Protein AF-A0A813D5A0-F1 (afdb_monomer_lite)

Sequence (357 aa):
MTIQRPAEAMEPSDLTTAGTIIGDTPDLFKPMLESFQSARESLSEELNTDPAPDFTCKEILDTTTWLKSIVGAMEEHSNAFSKGQCSGIDDATLQRNQALARETSRQLTLLLADKSKPFSGSKLECQVVEFVKDAQCQEIRQNLADFEKFLDHFSDSKWLGSFIAPEFANEKEIAVRLLKSLQNPVKRELPGCKQQGDVNATTAVIATIKVQAPLLFDELGGSPDAKLSSAMQLERLAKMAEALAAACHKDATARAQAEQELEKKMRLLKGFAEAMHDVPEVLRRFFLIRSGSIKGSLEELKEWVTKEEADAVHMKLEEFRDEAAEERVLRRLRTQSHGSTGSWEAISLVPSDADEP

Structure (mmCIF, N/CA/C/O backbone):
data_AF-A0A813D5A0-F1
#
_entry.id   AF-A0A813D5A0-F1
#
loop_
_atom_site.group_PDB
_atom_site.id
_atom_site.type_symbol
_atom_site.label_atom_id
_atom_site.label_alt_id
_atom_site.label_comp_id
_atom_site.label_asym_id
_atom_site.label_entity_id
_atom_site.label_seq_id
_atom_site.pdbx_PDB_ins_code
_atom_site.Cartn_x
_atom_site.Cartn_y
_atom_site.Cartn_z
_atom_site.occupancy
_atom_site.B_iso_or_equiv
_atom_site.auth_seq_id
_atom_site.auth_comp_id
_atom_site.auth_asym_id
_atom_site.auth_atom_id
_atom_site.pdbx_PDB_model_num
ATOM 1 N N . MET A 1 1 ? 95.236 36.127 -46.738 1.00 42.97 1 MET A N 1
ATOM 2 C CA . MET A 1 1 ? 94.545 34.920 -46.242 1.00 42.97 1 MET A CA 1
ATOM 3 C C . MET A 1 1 ? 93.274 34.769 -47.049 1.00 42.97 1 MET A C 1
ATOM 5 O O . MET A 1 1 ? 92.339 35.533 -46.865 1.00 42.97 1 MET A O 1
ATOM 9 N N . THR A 1 2 ? 93.322 33.869 -48.022 1.00 39.94 2 THR A N 1
ATOM 10 C CA . THR A 1 2 ? 92.278 33.631 -49.019 1.00 39.94 2 THR A CA 1
ATOM 11 C C . THR A 1 2 ? 91.579 32.342 -48.614 1.00 39.94 2 THR A C 1
ATOM 13 O O . THR A 1 2 ? 92.237 31.307 -48.554 1.00 39.94 2 THR A O 1
ATOM 16 N N . ILE A 1 3 ? 90.290 32.404 -48.274 1.00 47.97 3 ILE A N 1
ATOM 17 C CA . ILE A 1 3 ? 89.490 31.216 -47.952 1.00 47.97 3 ILE A CA 1
ATOM 18 C C . ILE A 1 3 ? 88.580 30.931 -49.144 1.00 47.97 3 ILE A C 1
ATOM 20 O O . ILE A 1 3 ? 87.738 31.738 -49.533 1.00 47.97 3 ILE A O 1
ATOM 24 N N . GLN A 1 4 ? 88.843 29.778 -49.739 1.00 43.66 4 GLN A N 1
ATOM 25 C CA . GLN A 1 4 ? 88.276 29.219 -50.953 1.00 43.66 4 GLN A CA 1
ATOM 26 C C . GLN A 1 4 ? 86.991 28.460 -50.574 1.00 43.66 4 GLN A C 1
ATOM 28 O O . GLN A 1 4 ? 87.036 27.562 -49.737 1.00 43.66 4 GLN A O 1
ATOM 33 N N . ARG A 1 5 ? 85.838 28.840 -51.144 1.00 45.88 5 ARG A N 1
ATOM 34 C CA . ARG A 1 5 ? 84.581 28.073 -51.035 1.00 45.88 5 ARG A CA 1
ATOM 35 C C . ARG A 1 5 ? 84.594 26.929 -52.055 1.00 45.88 5 ARG A C 1
ATOM 37 O O . ARG A 1 5 ? 84.817 27.223 -53.231 1.00 45.88 5 ARG A O 1
ATOM 44 N N . PRO A 1 6 ? 84.309 25.675 -51.668 1.00 51.06 6 PRO A N 1
ATOM 45 C CA . PRO A 1 6 ? 83.981 24.633 -52.624 1.00 51.06 6 PRO A CA 1
ATOM 46 C C . PRO A 1 6 ? 82.493 24.709 -52.996 1.00 51.06 6 PRO A C 1
ATOM 48 O O . PRO A 1 6 ? 81.632 24.948 -52.151 1.00 51.06 6 PRO A O 1
ATOM 51 N N . ALA A 1 7 ? 82.223 24.547 -54.289 1.00 50.72 7 ALA A N 1
ATOM 52 C CA . ALA A 1 7 ? 80.895 24.360 -54.848 1.00 50.72 7 ALA A CA 1
ATOM 53 C C . ALA A 1 7 ? 80.484 22.895 -54.647 1.00 50.72 7 ALA A C 1
ATOM 55 O O . ALA A 1 7 ? 81.138 21.999 -55.180 1.00 50.72 7 ALA A O 1
ATOM 56 N N . GLU A 1 8 ? 79.427 22.663 -53.872 1.00 53.34 8 GLU A N 1
ATOM 57 C CA . GLU A 1 8 ? 78.792 21.351 -53.757 1.00 53.34 8 GLU A CA 1
ATOM 58 C C . GLU A 1 8 ? 77.792 21.159 -54.897 1.00 53.34 8 GLU A C 1
ATOM 60 O O . GLU A 1 8 ? 76.958 22.020 -55.188 1.00 53.34 8 GLU A O 1
ATOM 65 N N . ALA A 1 9 ? 77.950 20.025 -55.575 1.00 51.34 9 ALA A N 1
ATOM 66 C CA . ALA A 1 9 ? 77.120 19.566 -56.667 1.00 51.34 9 ALA A CA 1
ATOM 67 C C . ALA A 1 9 ? 75.728 19.184 -56.149 1.00 51.34 9 ALA A C 1
ATOM 69 O O . ALA A 1 9 ? 75.577 18.441 -55.183 1.00 51.34 9 ALA A O 1
ATOM 70 N N . MET A 1 10 ? 74.718 19.721 -56.821 1.00 48.62 10 MET A N 1
ATOM 71 C CA . MET A 1 10 ? 73.306 19.482 -56.569 1.00 48.62 10 MET A CA 1
ATOM 72 C C . MET A 1 10 ? 72.905 18.191 -57.296 1.00 48.62 10 MET A C 1
ATOM 74 O O . MET A 1 10 ? 72.750 18.188 -58.516 1.00 48.62 10 MET A O 1
ATOM 78 N N . GLU A 1 11 ? 72.801 17.088 -56.554 1.00 53.72 11 GLU A N 1
ATOM 79 C CA . GLU A 1 11 ? 72.258 15.825 -57.063 1.00 53.72 11 GLU A CA 1
ATOM 80 C C . GLU A 1 11 ? 70.724 15.917 -57.205 1.00 53.72 11 GLU A C 1
ATOM 82 O O . GLU A 1 11 ? 70.058 16.498 -56.340 1.00 53.72 11 GLU A O 1
ATOM 87 N N . PRO A 1 12 ? 70.136 15.370 -58.285 1.00 48.69 12 PRO A N 1
ATOM 88 C CA . PRO A 1 12 ? 68.695 15.376 -58.494 1.00 48.69 12 PRO A CA 1
ATOM 89 C C . PRO A 1 12 ? 68.031 14.448 -57.475 1.00 48.69 12 PRO A C 1
ATOM 91 O O . PRO A 1 12 ? 68.200 13.234 -57.513 1.00 48.69 12 PRO A O 1
ATOM 94 N N . SER A 1 13 ? 67.276 15.027 -56.543 1.00 51.72 13 SER A N 1
ATOM 95 C CA . SER A 1 13 ? 66.473 14.263 -55.594 1.00 51.72 13 SER A CA 1
ATOM 96 C C . SER A 1 13 ? 65.402 13.473 -56.345 1.00 51.72 13 SER A C 1
ATOM 98 O O . SER A 1 13 ? 64.490 14.055 -56.936 1.00 51.72 13 SER A O 1
ATOM 100 N N . ASP A 1 14 ? 65.521 12.149 -56.297 1.00 43.16 14 ASP A N 1
ATOM 101 C CA . ASP A 1 14 ? 64.503 11.199 -56.719 1.00 43.16 14 ASP A CA 1
ATOM 102 C C . ASP A 1 14 ? 63.186 11.486 -55.987 1.00 43.16 14 ASP A C 1
ATOM 104 O O . ASP A 1 14 ? 62.981 11.114 -54.828 1.00 43.16 14 ASP A O 1
ATOM 108 N N . LEU A 1 15 ? 62.262 12.139 -56.695 1.00 44.34 15 LEU A N 1
ATOM 109 C CA . LEU A 1 15 ? 60.838 12.192 -56.375 1.00 44.34 15 LEU A CA 1
ATOM 110 C C . LEU A 1 15 ? 60.256 10.783 -56.544 1.00 44.34 15 LEU A C 1
ATOM 112 O O . LEU A 1 15 ? 59.547 10.461 -57.498 1.00 44.34 15 LEU A O 1
ATOM 116 N N . THR A 1 16 ? 60.560 9.929 -55.572 1.00 45.59 16 THR A N 1
ATOM 117 C CA . THR A 1 16 ? 59.785 8.731 -55.280 1.00 45.59 16 THR A CA 1
ATOM 118 C C . THR A 1 16 ? 58.402 9.201 -54.856 1.00 45.59 16 THR A C 1
ATOM 120 O O . THR A 1 16 ? 58.133 9.553 -53.711 1.00 45.59 16 THR A O 1
ATOM 123 N N . THR A 1 17 ? 57.514 9.266 -55.844 1.00 46.66 17 THR A N 1
ATOM 124 C CA . THR A 1 17 ? 56.082 9.426 -55.635 1.00 46.66 17 THR A CA 1
ATOM 125 C C . THR A 1 17 ? 55.634 8.179 -54.885 1.00 46.66 17 THR A C 1
ATOM 127 O O . THR A 1 17 ? 55.362 7.146 -55.495 1.00 46.66 17 THR A O 1
ATOM 130 N N . ALA A 1 18 ? 55.639 8.245 -53.552 1.00 47.09 18 ALA A N 1
ATOM 131 C CA . ALA A 1 18 ? 54.995 7.268 -52.698 1.00 47.09 18 ALA A CA 1
ATOM 132 C C . ALA A 1 18 ? 53.507 7.312 -53.044 1.00 47.09 18 ALA A C 1
ATOM 134 O O . ALA A 1 18 ? 52.743 8.116 -52.515 1.00 47.09 18 ALA A O 1
ATOM 135 N N . GLY A 1 19 ? 53.114 6.489 -54.015 1.00 45.56 19 GLY A N 1
ATOM 136 C CA . GLY A 1 19 ? 51.729 6.163 -54.264 1.00 45.56 19 GLY A CA 1
ATOM 137 C C . GLY A 1 19 ? 51.220 5.477 -53.013 1.00 45.56 19 GLY A C 1
ATOM 138 O O . GLY A 1 19 ? 51.373 4.269 -52.871 1.00 45.56 19 GLY A O 1
ATOM 139 N N . THR A 1 20 ? 50.671 6.262 -52.086 1.00 44.94 20 THR A N 1
ATOM 140 C CA . THR A 1 20 ? 49.835 5.769 -51.002 1.00 44.94 20 THR A CA 1
ATOM 141 C C . THR A 1 20 ? 48.727 4.988 -51.684 1.00 44.94 20 THR A C 1
ATOM 143 O O . THR A 1 20 ? 47.843 5.562 -52.319 1.00 44.94 20 THR A O 1
ATOM 146 N N . ILE A 1 21 ? 48.856 3.665 -51.680 1.00 47.03 21 ILE A N 1
ATOM 147 C CA . ILE A 1 21 ? 47.850 2.770 -52.223 1.00 47.03 21 ILE A CA 1
ATOM 148 C C . ILE A 1 21 ? 46.610 3.038 -51.372 1.00 47.03 21 ILE A C 1
ATOM 150 O O . ILE A 1 21 ? 46.597 2.777 -50.173 1.00 47.03 21 ILE A O 1
ATOM 154 N N . ILE A 1 22 ? 45.601 3.652 -51.992 1.00 46.34 22 ILE A N 1
ATOM 155 C CA . ILE A 1 22 ? 44.278 3.963 -51.435 1.00 46.34 22 ILE A CA 1
ATOM 156 C C . ILE A 1 22 ? 43.523 2.628 -51.267 1.00 46.34 22 ILE A C 1
ATOM 158 O O . ILE A 1 22 ? 42.538 2.353 -51.942 1.00 46.34 22 ILE A O 1
ATOM 162 N N . GLY A 1 23 ? 44.075 1.742 -50.437 1.00 46.94 23 GLY A N 1
ATOM 163 C CA . GLY A 1 23 ? 43.582 0.401 -50.122 1.00 46.94 23 GLY A CA 1
ATOM 164 C C . GLY A 1 23 ? 43.336 0.193 -48.624 1.00 46.94 23 GLY A C 1
ATOM 165 O O . GLY A 1 23 ? 42.506 -0.635 -48.270 1.00 46.94 23 GLY A O 1
ATOM 166 N N . ASP A 1 24 ? 43.942 1.015 -47.759 1.00 47.28 24 ASP A N 1
ATOM 167 C CA . ASP A 1 24 ? 43.853 0.902 -46.290 1.00 47.28 24 ASP A CA 1
ATOM 168 C C . ASP A 1 24 ? 42.775 1.818 -45.668 1.00 47.28 24 ASP A C 1
ATOM 170 O O . ASP A 1 24 ? 42.856 2.255 -44.522 1.00 47.28 24 ASP A O 1
ATOM 174 N N . THR A 1 25 ? 41.711 2.119 -46.415 1.00 55.41 25 THR A N 1
ATOM 175 C CA . THR A 1 25 ? 40.520 2.794 -45.863 1.00 55.41 25 THR A CA 1
ATOM 176 C C . THR A 1 25 ? 39.713 1.997 -44.816 1.00 55.41 25 THR A C 1
ATOM 178 O O . THR A 1 25 ? 38.985 2.651 -44.065 1.00 55.41 25 THR A O 1
ATOM 181 N N . PRO A 1 26 ? 39.809 0.652 -44.681 1.00 56.50 26 PRO A N 1
ATOM 182 C CA . PRO A 1 26 ? 39.118 -0.070 -43.608 1.00 56.50 26 PRO A CA 1
ATOM 183 C C . PRO A 1 26 ? 39.594 0.311 -42.199 1.00 56.50 26 PRO A C 1
ATOM 185 O O . PRO A 1 26 ? 38.779 0.379 -41.278 1.00 56.50 26 PRO A O 1
ATOM 188 N N . ASP A 1 27 ? 40.886 0.605 -42.026 1.00 62.16 27 ASP A N 1
ATOM 189 C CA . ASP A 1 27 ? 41.471 0.832 -40.698 1.00 62.16 27 ASP A CA 1
ATOM 190 C C . ASP A 1 27 ? 41.139 2.212 -40.116 1.00 62.16 27 ASP A C 1
ATOM 192 O O . ASP A 1 27 ? 41.117 2.382 -38.897 1.00 62.16 27 ASP A O 1
ATOM 196 N N . LEU A 1 28 ? 40.783 3.187 -40.959 1.00 61.72 28 LEU A N 1
ATOM 197 C CA . LEU A 1 28 ? 40.385 4.531 -40.520 1.00 61.72 28 LEU A CA 1
ATOM 198 C C . LEU A 1 28 ? 39.100 4.535 -39.677 1.00 61.72 28 LEU A C 1
ATOM 200 O O . LEU A 1 28 ? 38.942 5.384 -38.802 1.00 61.72 28 LEU A O 1
ATOM 204 N N . PHE A 1 29 ? 38.190 3.586 -39.909 1.00 62.16 29 PHE A N 1
ATOM 205 C CA . PHE A 1 29 ? 36.919 3.497 -39.178 1.00 62.16 29 PHE A CA 1
ATOM 206 C C . PHE A 1 29 ? 36.956 2.521 -38.004 1.00 62.16 29 PHE A C 1
ATOM 208 O O . PHE A 1 29 ? 36.020 2.495 -37.202 1.00 62.16 29 PHE A O 1
ATOM 215 N N . LYS A 1 30 ? 38.030 1.739 -37.870 1.00 74.19 30 LYS A N 1
ATOM 216 C CA . LYS A 1 30 ? 38.162 0.719 -36.830 1.00 74.19 30 LYS A CA 1
ATOM 217 C C . LYS A 1 30 ? 38.005 1.282 -35.407 1.00 74.19 30 LYS A C 1
ATOM 219 O O . LYS A 1 30 ? 37.170 0.742 -34.684 1.00 74.19 30 LYS A O 1
ATOM 224 N N . PRO A 1 31 ? 38.648 2.404 -35.018 1.00 72.88 31 PRO A N 1
ATOM 225 C CA . PRO A 1 31 ? 38.481 2.957 -33.669 1.00 72.88 31 PRO A CA 1
ATOM 226 C C . PRO A 1 31 ? 37.043 3.405 -33.379 1.00 72.88 31 PRO A C 1
ATOM 228 O O . PRO A 1 31 ? 36.555 3.294 -32.257 1.00 72.88 31 PRO A O 1
ATOM 231 N N . MET A 1 32 ? 36.341 3.904 -34.401 1.00 67.88 32 MET A N 1
ATOM 232 C CA . MET A 1 32 ? 34.946 4.321 -34.277 1.00 67.88 32 MET A CA 1
ATOM 233 C C . MET A 1 32 ? 34.035 3.107 -34.083 1.00 67.88 32 MET A C 1
ATOM 235 O O . MET A 1 32 ? 33.185 3.116 -33.198 1.00 67.88 32 MET A O 1
ATOM 239 N N . LEU A 1 33 ? 34.243 2.046 -34.868 1.00 70.31 33 LEU A N 1
ATOM 240 C CA . LEU A 1 33 ? 33.490 0.799 -34.753 1.00 70.31 33 LEU A CA 1
ATOM 241 C C . LEU A 1 33 ? 33.705 0.126 -33.389 1.00 70.31 33 LEU A C 1
ATOM 243 O O . LEU A 1 33 ? 32.734 -0.306 -32.774 1.00 70.31 33 LEU A O 1
ATOM 247 N N . GLU A 1 34 ? 34.948 0.081 -32.904 1.00 76.75 34 GLU A N 1
ATOM 248 C CA . GLU A 1 34 ? 35.299 -0.455 -31.581 1.00 76.75 34 GLU A CA 1
ATOM 249 C C . GLU A 1 34 ? 34.651 0.360 -30.452 1.00 76.75 34 GLU A C 1
ATOM 251 O O . GLU A 1 34 ? 34.081 -0.216 -29.528 1.00 76.75 34 GLU A O 1
ATOM 256 N N . SER A 1 35 ? 34.646 1.694 -30.559 1.00 69.56 35 SER A N 1
ATOM 257 C CA . SER A 1 35 ? 33.960 2.574 -29.602 1.00 69.56 35 SER A CA 1
ATOM 258 C C . SER A 1 35 ? 32.447 2.317 -29.562 1.00 69.56 35 SER A C 1
ATOM 260 O O . SER A 1 35 ? 31.868 2.164 -28.486 1.00 69.56 35 SER A O 1
ATOM 262 N N . PHE A 1 36 ? 31.801 2.171 -30.725 1.00 69.00 36 PHE A N 1
ATOM 263 C CA . PHE A 1 36 ? 30.380 1.812 -30.798 1.00 69.00 36 PHE A CA 1
ATOM 264 C C . PHE A 1 36 ? 30.089 0.427 -30.209 1.00 69.00 36 PHE A C 1
ATOM 266 O O . PHE A 1 36 ? 29.080 0.253 -29.523 1.00 69.00 36 PHE A O 1
ATOM 273 N N . GLN A 1 37 ? 30.950 -0.561 -30.464 1.00 74.12 37 GLN A N 1
ATOM 274 C CA . GLN A 1 37 ? 30.807 -1.906 -29.903 1.00 74.12 37 GLN A CA 1
ATOM 275 C C . GLN A 1 37 ? 30.943 -1.889 -28.381 1.00 74.12 37 GLN A C 1
ATOM 277 O O . GLN A 1 37 ? 30.065 -2.411 -27.700 1.00 74.12 37 GLN A O 1
ATOM 282 N N . SER A 1 38 ? 31.963 -1.206 -27.857 1.00 77.50 38 SER A N 1
ATOM 283 C CA . SER A 1 38 ? 32.184 -1.053 -26.419 1.00 77.50 38 SER A CA 1
ATOM 284 C C . SER A 1 38 ? 31.014 -0.343 -25.728 1.00 77.50 38 SER A C 1
ATOM 286 O O . SER A 1 38 ? 30.520 -0.823 -24.709 1.00 77.50 38 SER A O 1
ATOM 288 N N . ALA A 1 39 ? 30.490 0.739 -26.316 1.00 71.00 39 ALA A N 1
ATOM 289 C CA . ALA A 1 39 ? 29.311 1.428 -25.790 1.00 71.00 39 ALA A CA 1
ATOM 290 C C . ALA A 1 39 ? 28.067 0.522 -25.777 1.00 71.00 39 ALA A C 1
ATOM 292 O O . ALA A 1 39 ? 27.284 0.552 -24.829 1.00 71.00 39 ALA A O 1
ATOM 293 N N . ARG A 1 40 ? 27.888 -0.314 -26.807 1.00 68.94 40 ARG A N 1
ATOM 294 C CA . ARG A 1 40 ? 26.767 -1.260 -26.890 1.00 68.94 40 ARG A CA 1
ATOM 295 C C . ARG A 1 40 ? 26.892 -2.400 -25.880 1.00 68.94 40 ARG A C 1
ATOM 297 O O . ARG A 1 40 ? 25.886 -2.804 -25.306 1.00 68.94 40 ARG A O 1
ATOM 304 N N . GLU A 1 41 ? 28.097 -2.924 -25.678 1.00 75.50 41 GLU A N 1
ATOM 305 C CA . GLU A 1 41 ? 28.379 -3.956 -24.675 1.00 75.50 41 GLU A CA 1
ATOM 306 C C . GLU A 1 41 ? 28.150 -3.426 -23.262 1.00 75.50 41 GLU A C 1
ATOM 308 O O . GLU A 1 41 ? 27.420 -4.058 -22.505 1.00 75.50 41 GLU A O 1
ATOM 313 N N . SER A 1 42 ? 28.658 -2.230 -22.954 1.00 73.06 42 SER A N 1
ATOM 314 C CA . SER A 1 42 ? 28.430 -1.565 -21.668 1.00 73.06 42 SER A CA 1
ATOM 315 C C . SER A 1 42 ? 26.942 -1.313 -21.411 1.00 73.06 42 SER A C 1
ATOM 317 O O . SER A 1 42 ? 26.448 -1.642 -20.337 1.00 73.06 42 SER A O 1
ATOM 319 N N . LEU A 1 43 ? 26.202 -0.824 -22.413 1.00 68.50 43 LEU A N 1
ATOM 320 C CA . LEU A 1 43 ? 24.754 -0.626 -22.310 1.00 68.50 43 LEU A CA 1
ATOM 321 C C . LEU A 1 43 ? 24.013 -1.956 -22.091 1.00 68.50 43 LEU A C 1
ATOM 323 O O . LEU A 1 43 ? 23.081 -2.033 -21.296 1.00 68.50 43 LEU A O 1
ATOM 327 N N . SER A 1 44 ? 24.424 -3.016 -22.790 1.00 66.94 44 SER A N 1
ATOM 328 C CA . SER A 1 44 ? 23.862 -4.357 -22.619 1.00 66.94 44 SER A CA 1
ATOM 329 C C . SER A 1 44 ? 24.164 -4.926 -21.231 1.00 66.94 44 SER 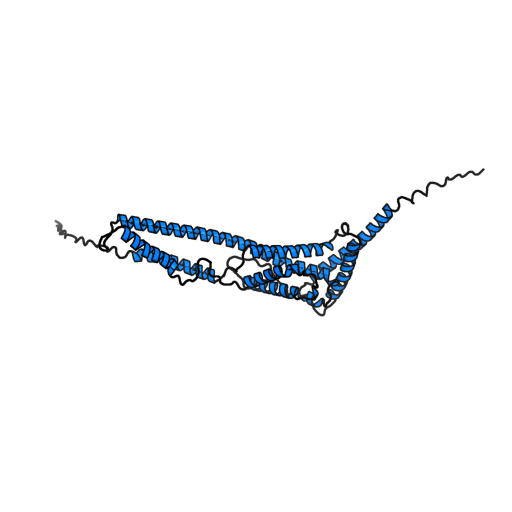A C 1
ATOM 331 O O . SER A 1 44 ? 23.307 -5.578 -20.643 1.00 66.94 44 SER A O 1
ATOM 333 N N . GLU A 1 45 ? 25.364 -4.717 -20.692 1.00 74.31 45 GLU A N 1
ATOM 334 C CA . GLU A 1 45 ? 25.735 -5.146 -19.341 1.00 74.31 45 GLU A CA 1
ATOM 335 C C . GLU A 1 45 ? 24.904 -4.411 -18.276 1.00 74.31 45 GLU A C 1
ATOM 337 O O . GLU A 1 45 ? 24.345 -5.054 -17.384 1.00 74.31 45 GLU A O 1
ATOM 342 N N . GLU A 1 46 ? 24.713 -3.099 -18.437 1.00 68.00 46 GLU A N 1
ATOM 343 C CA . GLU A 1 46 ? 23.849 -2.273 -17.583 1.00 68.00 46 GLU A CA 1
ATOM 344 C C . GLU A 1 46 ? 22.389 -2.771 -17.608 1.00 68.00 46 GLU A C 1
ATOM 346 O O . GLU A 1 46 ? 21.816 -3.085 -16.564 1.00 68.00 46 GLU A O 1
ATOM 351 N N . LEU A 1 47 ? 21.822 -2.990 -18.802 1.00 63.66 47 LEU A N 1
ATOM 352 C CA . LEU A 1 47 ? 20.475 -3.554 -18.995 1.00 63.66 47 LEU A CA 1
ATOM 353 C C . LEU A 1 47 ? 20.311 -4.978 -18.442 1.00 63.66 47 LEU A C 1
ATOM 355 O O . LEU A 1 47 ? 19.221 -5.362 -18.020 1.00 63.66 47 LEU A O 1
ATOM 359 N N . ASN A 1 48 ? 21.372 -5.787 -18.461 1.00 66.56 48 ASN A N 1
ATOM 360 C CA . ASN A 1 48 ? 21.347 -7.150 -17.924 1.00 66.56 48 ASN A CA 1
ATOM 361 C C . ASN A 1 48 ? 21.450 -7.198 -16.397 1.00 66.56 48 ASN A C 1
ATOM 363 O O . ASN A 1 48 ? 21.082 -8.223 -15.805 1.00 66.56 48 ASN A O 1
ATOM 367 N N . THR A 1 49 ? 21.969 -6.132 -15.789 1.00 68.81 49 THR A N 1
ATOM 368 C CA . THR A 1 49 ? 22.150 -6.014 -14.340 1.00 68.81 49 THR A CA 1
ATOM 369 C C . THR A 1 49 ? 20.832 -5.661 -13.650 1.00 68.81 49 THR A C 1
ATOM 371 O O . THR A 1 49 ? 20.549 -6.207 -12.583 1.00 68.81 49 THR A O 1
ATOM 374 N N . ASP A 1 50 ? 19.987 -4.846 -14.288 1.00 63.59 50 ASP A N 1
ATOM 375 C CA . ASP A 1 50 ? 18.683 -4.435 -13.758 1.00 63.59 50 ASP A CA 1
ATOM 376 C C . ASP A 1 50 ? 17.560 -4.620 -14.804 1.00 63.59 50 ASP A C 1
ATOM 378 O O . ASP A 1 50 ? 17.228 -3.694 -15.553 1.00 63.59 50 ASP A O 1
ATOM 382 N N . PRO A 1 51 ? 16.985 -5.835 -14.922 1.00 62.47 51 PRO A N 1
ATOM 383 C CA . PRO A 1 51 ? 15.922 -6.071 -15.880 1.00 62.47 51 PRO A CA 1
ATOM 384 C C . PRO A 1 51 ? 14.680 -5.261 -15.507 1.00 62.47 51 PRO A C 1
ATOM 386 O O . PRO A 1 51 ? 14.132 -5.391 -14.412 1.00 62.47 51 PRO A O 1
ATOM 389 N N . ALA A 1 52 ? 14.199 -4.452 -16.452 1.00 65.56 52 ALA A N 1
ATOM 390 C CA . ALA A 1 52 ? 12.971 -3.699 -16.263 1.00 65.56 52 ALA A CA 1
ATOM 391 C C . ALA A 1 52 ? 11.805 -4.673 -16.006 1.00 65.56 52 ALA A C 1
ATOM 393 O O . ALA A 1 52 ? 11.572 -5.583 -16.809 1.00 65.56 52 ALA A O 1
ATOM 394 N N . PRO A 1 53 ? 11.055 -4.502 -14.914 1.00 67.94 53 PRO A N 1
ATOM 395 C CA . PRO A 1 53 ? 9.975 -5.414 -14.585 1.00 67.94 53 PRO A CA 1
ATOM 396 C C . PRO A 1 53 ? 8.834 -5.345 -15.617 1.00 67.94 53 PRO A C 1
ATOM 398 O O . PRO A 1 53 ? 8.511 -4.289 -16.178 1.00 67.94 53 PRO A O 1
ATOM 401 N N . ASP A 1 54 ? 8.231 -6.507 -15.883 1.00 77.12 54 ASP A N 1
ATOM 402 C CA . ASP A 1 54 ? 7.259 -6.725 -16.961 1.00 77.12 54 ASP A CA 1
ATOM 403 C C . ASP A 1 54 ? 5.840 -6.288 -16.576 1.00 77.12 54 ASP A C 1
ATOM 405 O O . ASP A 1 54 ? 4.907 -7.085 -16.530 1.00 77.12 54 ASP A O 1
ATOM 409 N N . PHE A 1 55 ? 5.682 -5.003 -16.273 1.00 81.19 55 PHE A N 1
ATOM 410 C CA . PHE A 1 55 ? 4.372 -4.401 -16.073 1.00 81.19 55 PHE A CA 1
ATOM 411 C C . PHE A 1 55 ? 4.188 -3.148 -16.915 1.00 81.19 55 PHE A C 1
ATOM 413 O O . PHE A 1 55 ? 5.107 -2.369 -17.220 1.00 81.19 55 PHE A O 1
ATOM 420 N N . THR A 1 56 ? 2.933 -2.947 -17.279 1.00 87.81 56 THR A N 1
ATOM 421 C CA . THR A 1 56 ? 2.450 -1.741 -17.926 1.00 87.81 56 THR A CA 1
ATOM 422 C C . THR A 1 56 ? 2.237 -0.644 -16.885 1.00 87.81 56 THR A C 1
ATOM 424 O O . THR A 1 56 ? 1.878 -0.899 -15.738 1.00 87.81 56 THR A O 1
ATOM 427 N N . CYS A 1 57 ? 2.387 0.621 -17.291 1.00 89.19 57 CYS A N 1
ATOM 428 C CA . CYS A 1 57 ? 2.019 1.766 -16.447 1.00 89.19 57 CYS A CA 1
ATOM 429 C C . CYS A 1 57 ? 0.571 1.671 -15.936 1.00 89.19 57 CYS A C 1
ATOM 431 O O . CYS A 1 57 ? 0.259 2.178 -14.863 1.00 89.19 57 CYS A O 1
ATOM 433 N N . LYS A 1 58 ? -0.308 1.036 -16.719 1.00 90.38 58 LYS A N 1
ATOM 434 C CA . LYS A 1 58 ? -1.709 0.836 -16.370 1.00 90.38 58 LYS A CA 1
ATOM 435 C C . LYS A 1 58 ? -1.860 -0.106 -15.175 1.00 90.38 58 LYS A C 1
ATOM 437 O O . LYS A 1 58 ? -2.547 0.255 -14.237 1.00 90.38 58 LYS A O 1
ATOM 442 N N . GLU A 1 59 ? -1.173 -1.248 -15.165 1.00 89.62 59 GLU A N 1
ATOM 443 C CA . GLU A 1 59 ? -1.243 -2.204 -14.047 1.00 89.62 59 GLU A CA 1
ATOM 444 C C . GLU A 1 59 ? -0.750 -1.595 -12.730 1.00 89.62 59 GLU A C 1
ATOM 446 O O . GLU A 1 59 ? -1.398 -1.775 -11.700 1.00 89.62 59 GLU A O 1
ATOM 451 N N . ILE A 1 60 ? 0.347 -0.823 -12.757 1.00 90.62 60 ILE A N 1
ATOM 452 C CA . ILE A 1 60 ? 0.832 -0.110 -11.560 1.00 90.62 60 ILE A CA 1
ATOM 453 C C . ILE A 1 60 ? -0.231 0.876 -11.073 1.00 90.62 60 ILE A C 1
ATOM 455 O O . ILE A 1 60 ? -0.530 0.923 -9.881 1.00 90.62 60 ILE A O 1
ATOM 459 N N . LEU A 1 61 ? -0.797 1.667 -11.991 1.00 92.56 61 LEU A N 1
ATOM 460 C CA . LEU A 1 61 ? -1.788 2.686 -11.663 1.00 92.56 61 LEU A CA 1
ATOM 461 C C . LEU A 1 61 ? -3.058 2.058 -11.083 1.00 92.56 61 LEU A C 1
ATOM 463 O O . LEU A 1 61 ? -3.471 2.456 -10.000 1.00 92.56 61 LEU A O 1
ATOM 467 N N . ASP A 1 62 ? -3.625 1.060 -11.759 1.00 88.56 62 ASP A N 1
ATOM 468 C CA . ASP A 1 62 ? -4.847 0.370 -11.340 1.00 88.56 62 ASP A CA 1
ATOM 469 C C . ASP A 1 62 ? -4.653 -0.267 -9.950 1.00 88.56 62 ASP A C 1
ATOM 471 O O . ASP A 1 62 ? -5.476 -0.069 -9.054 1.00 88.56 62 ASP A O 1
ATOM 475 N N . THR A 1 63 ? -3.513 -0.934 -9.722 1.00 89.62 63 THR A N 1
ATOM 476 C CA . THR A 1 63 ? -3.171 -1.522 -8.413 1.00 89.62 63 THR A CA 1
ATOM 477 C C . THR A 1 63 ? -3.016 -0.450 -7.335 1.00 89.62 63 THR A C 1
ATOM 479 O O . THR A 1 63 ? -3.536 -0.594 -6.231 1.00 89.62 63 THR A O 1
ATOM 482 N N . THR A 1 64 ? -2.332 0.654 -7.645 1.00 92.75 64 THR A N 1
ATOM 483 C CA . THR A 1 64 ? -2.143 1.771 -6.705 1.00 92.75 64 THR A CA 1
ATOM 484 C C . THR A 1 64 ? -3.476 2.408 -6.330 1.00 92.75 64 THR A C 1
ATOM 486 O O . THR A 1 64 ? -3.726 2.686 -5.158 1.00 92.75 64 THR A O 1
ATOM 489 N N . THR A 1 65 ? -4.351 2.635 -7.310 1.00 91.50 65 THR A N 1
ATOM 490 C CA . THR A 1 65 ? -5.692 3.183 -7.091 1.00 91.50 65 THR A CA 1
ATOM 491 C C . THR A 1 65 ? -6.532 2.256 -6.223 1.00 91.50 65 THR A C 1
ATOM 493 O O . THR A 1 65 ? -7.197 2.733 -5.305 1.00 91.50 65 THR A O 1
ATOM 496 N N . TRP A 1 66 ? -6.468 0.946 -6.457 1.00 89.88 66 TRP A N 1
ATOM 497 C CA . TRP A 1 66 ? -7.139 -0.042 -5.618 1.00 89.88 66 TRP A CA 1
ATOM 498 C C . TRP A 1 66 ? -6.624 -0.028 -4.171 1.00 89.88 66 TRP A C 1
ATOM 500 O O . TRP A 1 66 ? -7.433 0.100 -3.252 1.00 89.88 66 TRP A O 1
ATOM 510 N N . LEU A 1 67 ? -5.300 -0.058 -3.955 1.00 89.38 67 LEU A N 1
ATOM 511 C CA . LEU A 1 67 ? -4.712 0.033 -2.610 1.00 89.38 67 LEU A CA 1
ATOM 512 C C . LEU A 1 67 ? -5.164 1.311 -1.891 1.00 89.38 67 LEU A C 1
ATOM 514 O O . LEU A 1 67 ? -5.646 1.244 -0.762 1.00 89.38 67 LEU A O 1
ATOM 518 N N . LYS A 1 68 ? -5.100 2.466 -2.565 1.00 92.25 68 LYS A N 1
ATOM 519 C CA . LYS A 1 68 ? -5.571 3.747 -2.013 1.00 92.25 68 LYS A CA 1
ATOM 520 C C . LYS A 1 68 ? -7.068 3.743 -1.709 1.00 92.25 68 LYS A C 1
ATOM 522 O O . LYS A 1 68 ? -7.484 4.322 -0.711 1.00 92.25 68 LYS A O 1
ATOM 527 N N . SER A 1 69 ? -7.879 3.080 -2.532 1.00 87.62 69 SER A N 1
ATOM 528 C CA . SER A 1 69 ? -9.315 2.928 -2.278 1.00 87.62 69 SER A CA 1
ATOM 529 C C . SER A 1 69 ? -9.586 2.089 -1.029 1.00 87.62 69 SER A C 1
ATOM 531 O O . SER A 1 69 ? -10.478 2.429 -0.255 1.00 87.62 69 SER A O 1
ATOM 533 N N . ILE A 1 70 ? -8.827 1.009 -0.817 1.00 86.19 70 ILE A N 1
ATOM 534 C CA . ILE A 1 70 ? -8.933 0.182 0.391 1.00 86.19 70 ILE A CA 1
ATOM 535 C C . ILE A 1 70 ? -8.535 0.989 1.624 1.00 86.19 70 ILE A C 1
ATOM 537 O O . ILE A 1 70 ? -9.275 0.998 2.608 1.00 86.19 70 ILE A O 1
ATOM 541 N N . VAL A 1 71 ? -7.397 1.684 1.551 1.00 89.69 71 VAL A N 1
ATOM 542 C CA . VAL A 1 71 ? -6.917 2.578 2.611 1.00 89.69 71 VAL A CA 1
ATOM 543 C C . VAL A 1 71 ? -8.000 3.595 2.960 1.00 89.69 71 VAL A C 1
ATOM 545 O O . VAL A 1 71 ? -8.427 3.649 4.109 1.00 89.69 71 VAL A O 1
ATOM 548 N N . GLY A 1 72 ? -8.535 4.310 1.967 1.00 89.81 72 GLY A N 1
ATOM 549 C CA . GLY A 1 72 ? -9.593 5.298 2.176 1.00 89.81 72 GLY A CA 1
ATOM 550 C C . GLY A 1 72 ? -10.844 4.717 2.842 1.00 89.81 72 GLY A C 1
ATOM 551 O O . GLY A 1 72 ? -11.352 5.301 3.796 1.00 89.81 72 GLY A O 1
ATOM 552 N N . ALA A 1 73 ? -11.307 3.539 2.414 1.00 86.00 73 ALA A N 1
ATOM 553 C CA . ALA A 1 73 ? -12.466 2.880 3.020 1.00 86.00 73 ALA A CA 1
ATOM 554 C C . ALA A 1 73 ? -12.213 2.453 4.482 1.00 86.00 73 ALA A C 1
ATOM 556 O O . ALA A 1 73 ? -13.086 2.580 5.346 1.00 86.00 73 ALA A O 1
ATOM 557 N N . MET A 1 74 ? -11.012 1.954 4.786 1.00 88.00 74 MET A N 1
ATOM 558 C CA . MET A 1 74 ? -10.623 1.574 6.147 1.00 88.00 74 MET A CA 1
ATOM 559 C C . MET A 1 74 ? -10.433 2.791 7.053 1.00 88.00 74 MET A C 1
ATOM 561 O O . MET A 1 74 ? -10.811 2.741 8.228 1.00 88.00 74 MET A O 1
ATOM 565 N N . GLU A 1 75 ? -9.887 3.884 6.526 1.00 91.38 75 GLU A N 1
ATOM 566 C CA . GLU A 1 75 ? -9.768 5.154 7.234 1.00 91.38 75 GLU A CA 1
ATOM 567 C C . GLU A 1 75 ? -11.132 5.768 7.508 1.00 91.38 75 GLU A C 1
ATOM 569 O O . GLU A 1 75 ? -11.384 6.159 8.641 1.00 91.38 75 GLU A O 1
ATOM 574 N N . GLU A 1 76 ? -12.041 5.793 6.532 1.00 88.00 76 GLU A N 1
ATOM 575 C CA . GLU A 1 76 ? -13.418 6.258 6.719 1.00 88.00 76 GLU A CA 1
ATOM 576 C C . GLU A 1 76 ? -14.104 5.483 7.851 1.00 88.00 76 GLU A C 1
ATOM 578 O O . GLU A 1 76 ? -14.632 6.076 8.796 1.00 88.00 76 GLU A O 1
ATOM 583 N N . HIS A 1 77 ? -13.996 4.151 7.835 1.00 87.94 77 HIS A N 1
ATOM 584 C CA . HIS A 1 77 ? -14.525 3.315 8.910 1.00 87.94 77 HIS A CA 1
ATOM 585 C C . HIS A 1 77 ? -13.845 3.596 10.259 1.00 87.94 77 HIS A C 1
ATOM 587 O O . HIS A 1 77 ? -14.508 3.663 11.293 1.00 87.94 77 HIS A O 1
ATOM 593 N N . SER A 1 78 ? -12.523 3.761 10.277 1.00 88.69 78 SER A N 1
ATOM 594 C CA . SER A 1 78 ? -11.768 4.066 11.499 1.00 88.69 78 SER A CA 1
ATOM 595 C C . SER A 1 78 ? -12.093 5.460 12.041 1.00 88.69 78 SER A C 1
ATOM 597 O O . SER A 1 78 ? -12.069 5.683 13.254 1.00 88.69 78 SER A O 1
ATOM 599 N N . ASN A 1 79 ? -12.412 6.399 11.154 1.00 89.94 79 ASN A N 1
ATOM 600 C CA . ASN A 1 79 ? -12.772 7.775 11.465 1.00 89.94 79 ASN A CA 1
ATOM 601 C C . ASN A 1 79 ? -14.221 7.917 11.923 1.00 89.94 79 ASN A C 1
ATOM 603 O O . ASN A 1 79 ? -14.523 8.881 12.617 1.00 89.94 79 ASN A O 1
ATOM 607 N N . ALA A 1 80 ? -15.084 6.928 11.673 1.00 87.88 80 ALA A N 1
ATOM 608 C CA . ALA A 1 80 ? -16.416 6.865 12.277 1.00 87.88 80 ALA A CA 1
ATOM 609 C C . ALA A 1 80 ? -16.385 6.782 13.820 1.00 87.88 80 ALA A C 1
ATOM 611 O O . ALA A 1 80 ? -17.394 7.051 14.470 1.00 87.88 80 ALA A O 1
ATOM 612 N N . PHE A 1 81 ? -15.231 6.431 14.401 1.00 89.06 81 PHE A N 1
ATOM 613 C CA . PHE A 1 81 ? -14.963 6.436 15.844 1.00 89.06 81 PHE A CA 1
ATOM 614 C C . PHE A 1 81 ? -14.135 7.650 16.288 1.00 89.06 81 PHE A C 1
ATOM 616 O O . PHE A 1 81 ? -13.609 7.668 17.393 1.00 89.06 81 PHE A O 1
ATOM 623 N N . SER A 1 82 ? -13.927 8.639 15.418 1.00 88.06 82 SER A N 1
ATOM 624 C CA . SER A 1 82 ? -13.244 9.879 15.783 1.00 88.06 82 SER A CA 1
ATOM 625 C C . SER A 1 82 ? -14.209 10.864 16.442 1.00 88.06 82 SER A C 1
ATOM 627 O O . SER A 1 82 ? -15.419 10.854 16.195 1.00 88.06 82 SER A O 1
ATOM 629 N N . LYS A 1 83 ? -13.627 11.767 17.232 1.00 78.06 83 LYS A N 1
ATOM 630 C CA . LYS A 1 83 ? -14.308 12.879 17.888 1.00 78.06 83 LYS A CA 1
ATOM 631 C C . LYS A 1 83 ? -15.220 13.666 16.943 1.00 78.06 83 LYS A C 1
ATOM 633 O O . LYS A 1 83 ? -14.820 14.030 15.836 1.00 78.06 83 LYS A O 1
ATOM 638 N N . GLY A 1 84 ? -16.436 13.963 17.398 1.00 78.94 84 GLY A N 1
ATOM 639 C CA . GLY A 1 84 ? -17.376 14.858 16.715 1.00 78.94 84 GLY A CA 1
ATOM 640 C C . GLY A 1 84 ? -18.224 14.227 15.605 1.00 78.94 84 GLY A C 1
ATOM 641 O O . GLY A 1 84 ? -19.066 14.915 15.033 1.00 78.94 84 GLY A O 1
ATOM 642 N N . GLN A 1 85 ? -18.073 12.929 15.323 1.00 85.62 85 GLN A N 1
ATOM 643 C CA . GLN A 1 85 ? -18.870 12.229 14.301 1.00 85.62 85 GLN A CA 1
ATOM 644 C C . GLN A 1 85 ? -20.252 11.766 14.800 1.00 85.62 85 GLN A C 1
ATOM 646 O O . GLN A 1 85 ? -21.109 11.376 14.008 1.00 85.62 85 GLN A O 1
ATOM 651 N N . CYS A 1 86 ? -20.514 11.836 16.111 1.00 90.38 86 CYS A N 1
ATOM 652 C CA . CYS A 1 86 ? -21.758 11.330 16.700 1.00 90.38 86 CYS A CA 1
ATOM 653 C C . CYS A 1 86 ? -23.011 12.112 16.272 1.00 90.38 86 CYS A C 1
ATOM 655 O O . CYS A 1 86 ? -24.098 11.545 16.245 1.00 90.38 86 CYS A O 1
ATOM 657 N N . SER A 1 87 ? -22.894 13.397 15.935 1.00 89.81 87 SER A N 1
ATOM 658 C CA . SER A 1 87 ? -24.046 14.262 15.638 1.00 89.81 87 SER A CA 1
ATOM 659 C C . SER A 1 87 ? -24.731 13.938 14.303 1.00 89.81 87 SER A C 1
ATOM 661 O O . SER A 1 87 ? -25.936 14.151 14.182 1.00 89.81 87 SER A O 1
ATOM 663 N N . GLY A 1 88 ? -23.994 13.396 13.327 1.00 89.50 88 GLY A N 1
ATOM 664 C CA . GLY A 1 88 ? -24.490 13.123 11.972 1.00 89.50 88 GLY A CA 1
ATOM 665 C C . GLY A 1 88 ? -25.076 11.725 11.749 1.00 89.50 88 GLY A C 1
ATOM 666 O O . GLY A 1 88 ? -25.690 11.490 10.712 1.00 89.50 88 GLY A O 1
ATOM 667 N N . ILE A 1 89 ? -24.900 10.796 12.693 1.00 93.44 89 ILE A N 1
ATOM 668 C CA . ILE A 1 89 ? -25.323 9.394 12.536 1.00 93.44 89 ILE A CA 1
ATOM 669 C C . ILE A 1 89 ? -26.677 9.120 13.194 1.00 93.44 89 ILE A C 1
ATOM 671 O O . ILE A 1 89 ? -26.999 9.694 14.230 1.00 93.44 89 ILE A O 1
ATOM 675 N N . ASP A 1 90 ? -27.485 8.221 12.636 1.00 94.81 90 ASP A N 1
ATOM 676 C CA . ASP A 1 90 ? -28.766 7.836 13.239 1.00 94.81 90 ASP A CA 1
ATOM 677 C C . ASP A 1 90 ? -28.586 7.063 14.566 1.00 94.81 90 ASP A C 1
ATOM 679 O O . ASP A 1 90 ? -27.496 6.589 14.896 1.00 94.81 90 ASP A O 1
ATOM 683 N N . ASP A 1 91 ? -29.657 6.944 15.356 1.00 93.88 91 ASP A N 1
ATOM 684 C CA . ASP A 1 91 ? -29.615 6.304 16.680 1.00 93.88 91 ASP A CA 1
ATOM 685 C C . ASP A 1 91 ? -29.239 4.817 16.630 1.00 93.88 91 ASP A C 1
ATOM 687 O O . ASP A 1 91 ? -28.553 4.329 17.535 1.00 93.88 91 ASP A O 1
ATOM 691 N N . ALA A 1 92 ? -29.658 4.087 15.592 1.00 95.06 92 ALA A N 1
ATOM 692 C CA . ALA A 1 92 ? -29.349 2.668 15.460 1.00 95.06 92 ALA A CA 1
ATOM 693 C C . ALA A 1 92 ? -27.862 2.472 15.136 1.00 95.06 92 ALA A C 1
ATOM 695 O O . ALA A 1 92 ? -27.195 1.639 15.759 1.00 95.06 92 ALA A O 1
ATOM 696 N N . THR A 1 93 ? -27.318 3.287 14.230 1.00 92.25 93 THR A N 1
ATOM 697 C CA . THR A 1 93 ? -25.887 3.317 13.909 1.00 92.25 93 THR A CA 1
ATOM 698 C C . THR A 1 93 ? -25.056 3.741 15.118 1.00 92.25 93 THR A C 1
ATOM 700 O O . THR A 1 93 ? -24.080 3.064 15.444 1.00 92.25 93 THR A O 1
ATOM 703 N N . LEU A 1 94 ? -25.468 4.789 15.842 1.00 93.38 94 LEU A N 1
ATOM 704 C CA . LEU A 1 94 ? -24.807 5.243 17.070 1.00 93.38 94 LEU A CA 1
ATOM 705 C C . LEU A 1 94 ? -24.783 4.140 18.134 1.00 93.38 94 LEU A C 1
ATOM 707 O O . LEU A 1 94 ? -23.740 3.866 18.725 1.00 93.38 94 LEU A O 1
ATOM 711 N N . GLN A 1 95 ? -25.909 3.454 18.350 1.00 93.75 95 GLN A N 1
ATOM 712 C CA . GLN A 1 95 ? -25.994 2.347 19.301 1.00 93.75 95 GLN A CA 1
ATOM 713 C C . GLN A 1 95 ? -25.106 1.165 18.894 1.00 93.75 95 GLN A C 1
ATOM 715 O O . GLN A 1 95 ? -24.423 0.594 19.749 1.00 93.75 95 GLN A O 1
ATOM 720 N N . ARG A 1 96 ? -25.089 0.804 17.606 1.00 92.94 96 ARG A N 1
ATOM 721 C CA . ARG A 1 96 ? -24.226 -0.258 17.073 1.00 92.94 96 ARG A CA 1
ATOM 722 C C . ARG A 1 96 ? -22.749 0.087 17.253 1.00 92.94 96 ARG A C 1
ATOM 724 O O . ARG A 1 96 ? -21.998 -0.742 17.763 1.00 92.94 96 ARG A O 1
ATOM 731 N N . ASN A 1 97 ? -22.344 1.302 16.887 1.00 92.75 97 ASN A N 1
ATOM 732 C CA . ASN A 1 97 ? -20.962 1.758 17.025 1.00 92.75 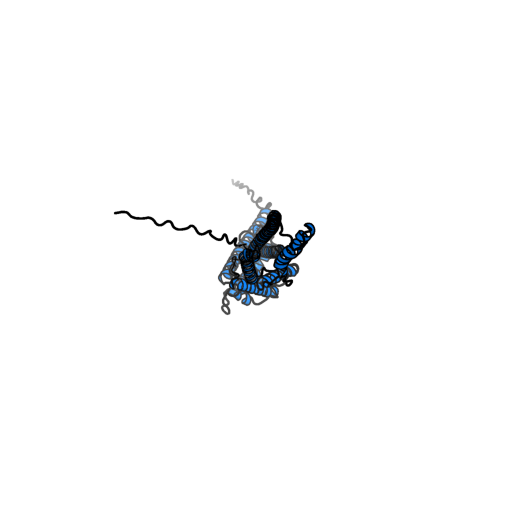97 ASN A CA 1
ATOM 733 C C . ASN A 1 97 ? -20.553 1.826 18.503 1.00 92.75 97 ASN A C 1
ATOM 735 O O . ASN A 1 97 ? -19.461 1.391 18.847 1.00 92.75 97 ASN A O 1
ATOM 739 N N . GLN A 1 98 ? -21.439 2.274 19.399 1.00 93.19 98 GLN A N 1
ATOM 740 C CA . GLN A 1 98 ? -21.176 2.281 20.841 1.00 93.19 98 GLN A CA 1
ATOM 741 C C . GLN A 1 98 ? -21.009 0.860 21.406 1.00 93.19 98 GLN A C 1
ATOM 743 O O . GLN A 1 98 ? -20.133 0.630 22.241 1.00 93.19 98 GLN A O 1
ATOM 748 N N . ALA A 1 99 ? -21.830 -0.101 20.970 1.00 93.25 99 ALA A N 1
ATOM 749 C CA . ALA A 1 99 ? -21.693 -1.500 21.373 1.00 93.25 99 ALA A CA 1
ATOM 750 C C . ALA A 1 99 ? -20.368 -2.100 20.882 1.00 93.25 99 ALA A C 1
ATOM 752 O O . ALA A 1 99 ? -19.665 -2.750 21.656 1.00 93.25 99 ALA A O 1
ATOM 753 N N . LEU A 1 100 ? -20.003 -1.822 19.627 1.00 91.62 100 LEU A N 1
ATOM 754 C CA . LEU A 1 100 ? -18.736 -2.253 19.048 1.00 91.62 100 LEU A CA 1
ATOM 755 C C . LEU A 1 100 ? -17.541 -1.628 19.775 1.00 91.62 100 LEU A C 1
ATOM 757 O O . LEU A 1 100 ? -16.623 -2.358 20.136 1.00 91.62 100 LEU A O 1
ATOM 761 N N . ALA A 1 101 ? -17.567 -0.322 20.047 1.00 92.69 101 ALA A N 1
ATOM 762 C CA . ALA A 1 101 ? -16.498 0.365 20.766 1.00 92.69 101 ALA A CA 1
ATOM 763 C C . ALA A 1 101 ? -16.289 -0.228 22.164 1.00 92.69 101 ALA A C 1
ATOM 765 O O . ALA A 1 101 ? -15.166 -0.546 22.526 1.00 92.69 101 ALA A O 1
ATOM 766 N N . ARG A 1 102 ? -17.370 -0.488 22.915 1.00 93.00 102 ARG A N 1
ATOM 767 C CA . ARG A 1 102 ? -17.288 -1.121 24.245 1.00 93.00 102 ARG A CA 1
ATOM 768 C C . ARG A 1 102 ? -16.654 -2.505 24.208 1.00 93.00 102 ARG A C 1
ATOM 770 O O . ARG A 1 102 ? -15.772 -2.793 25.012 1.00 93.00 102 ARG A O 1
ATOM 777 N N . GLU A 1 103 ? -17.123 -3.365 23.308 1.00 94.56 103 GLU A N 1
ATOM 778 C CA . GLU A 1 103 ? -16.590 -4.725 23.206 1.00 94.56 103 GLU A CA 1
ATOM 779 C C . GLU A 1 103 ? -15.131 -4.707 22.740 1.00 94.56 103 GLU A C 1
ATOM 781 O O . GLU A 1 103 ? -14.300 -5.438 23.267 1.00 94.56 103 GLU A O 1
ATOM 786 N N . THR A 1 104 ? -14.792 -3.806 21.823 1.00 92.12 104 THR A N 1
ATOM 787 C CA . THR A 1 104 ? -13.427 -3.625 21.326 1.00 92.12 104 THR A CA 1
ATOM 788 C C . THR A 1 104 ? -12.492 -3.099 22.416 1.00 92.12 104 THR A C 1
ATOM 790 O O . THR A 1 104 ? -11.448 -3.702 22.642 1.00 92.12 104 THR A O 1
ATOM 793 N N . SER A 1 105 ? -12.878 -2.064 23.173 1.00 93.19 105 SER A N 1
ATOM 794 C CA . SER A 1 105 ? -12.104 -1.588 24.331 1.00 93.19 105 SER A CA 1
ATOM 795 C C . SER A 1 105 ? -11.865 -2.704 25.348 1.00 93.19 105 SER A C 1
ATOM 797 O O . SER A 1 105 ? -10.752 -2.870 25.846 1.00 93.19 105 SER A O 1
ATOM 799 N N . ARG A 1 106 ? -12.889 -3.527 25.624 1.00 95.62 106 ARG A N 1
ATOM 800 C CA . ARG A 1 106 ? -12.775 -4.679 26.530 1.00 95.62 106 ARG A CA 1
ATOM 801 C C . ARG A 1 106 ? -11.747 -5.692 26.025 1.00 95.62 106 ARG A C 1
ATOM 803 O O . ARG A 1 106 ? -10.916 -6.149 26.806 1.00 95.62 106 ARG A O 1
ATOM 810 N N . GLN A 1 107 ? -11.798 -6.044 24.741 1.00 92.56 107 GLN A N 1
ATOM 811 C CA . GLN A 1 107 ? -10.846 -6.971 24.126 1.00 92.56 107 GLN A CA 1
ATOM 812 C C . GLN A 1 107 ? -9.423 -6.409 24.134 1.00 92.56 107 GLN A C 1
ATOM 814 O O . GLN A 1 107 ? -8.500 -7.118 24.523 1.00 92.56 107 GLN A O 1
ATOM 819 N N . LEU A 1 108 ? -9.243 -5.132 23.790 1.00 92.12 108 LEU A N 1
ATOM 820 C CA . LEU A 1 108 ? -7.941 -4.467 23.844 1.00 92.12 108 LEU A CA 1
ATOM 821 C C . LEU A 1 108 ? -7.389 -4.410 25.269 1.00 92.12 108 LEU A C 1
ATOM 823 O O . LEU A 1 108 ? -6.217 -4.706 25.466 1.00 92.12 108 LEU A O 1
ATOM 827 N N . THR A 1 109 ? -8.223 -4.132 26.274 1.00 94.19 109 THR A N 1
ATOM 828 C CA . THR A 1 109 ? -7.812 -4.186 27.686 1.00 94.19 109 THR A CA 1
ATOM 829 C C . THR A 1 109 ? -7.296 -5.578 28.058 1.00 94.19 109 THR A C 1
ATOM 831 O O . THR A 1 109 ? -6.242 -5.697 28.681 1.00 94.19 109 THR A O 1
ATOM 834 N N . LEU A 1 110 ? -8.007 -6.643 27.665 1.00 93.94 110 LEU A N 1
ATOM 835 C CA . LEU A 1 110 ? -7.560 -8.019 27.910 1.00 93.94 110 LEU A CA 1
ATOM 836 C C . LEU A 1 110 ? -6.254 -8.329 27.171 1.00 93.94 110 LEU A C 1
ATOM 838 O O . LEU A 1 110 ? -5.348 -8.921 27.754 1.00 93.94 110 LEU A O 1
ATOM 842 N N . LEU A 1 111 ? -6.143 -7.891 25.917 1.00 91.62 111 LEU A N 1
ATOM 843 C CA . LEU A 1 111 ? -4.963 -8.093 25.086 1.00 91.62 111 LEU A CA 1
ATOM 844 C C . LEU A 1 111 ? -3.731 -7.377 25.663 1.00 91.62 111 LEU A C 1
ATOM 846 O O . LEU A 1 111 ? -2.654 -7.964 25.726 1.00 91.62 111 LEU A O 1
ATOM 850 N N . LEU A 1 112 ? -3.895 -6.136 26.125 1.00 92.00 112 LEU A N 1
ATOM 851 C CA . LEU A 1 112 ? -2.854 -5.325 26.762 1.00 92.00 112 LEU A CA 1
ATOM 852 C C . LEU A 1 112 ? -2.448 -5.864 28.140 1.00 92.00 112 LEU A C 1
ATOM 854 O O . LEU A 1 112 ? -1.276 -5.788 28.511 1.00 92.00 112 LEU A O 1
ATOM 858 N N . ALA A 1 113 ? -3.397 -6.413 28.903 1.00 93.81 113 ALA A N 1
ATOM 859 C CA . ALA A 1 113 ? -3.134 -7.002 30.215 1.00 93.81 113 ALA A CA 1
ATOM 860 C C . ALA A 1 113 ? -2.430 -8.365 30.127 1.00 93.81 113 ALA A C 1
ATOM 862 O O . ALA A 1 113 ? -1.711 -8.751 31.054 1.00 93.81 113 ALA A O 1
ATOM 863 N N . ASP A 1 114 ? -2.636 -9.097 29.032 1.00 93.69 114 ASP A N 1
ATOM 864 C CA . ASP A 1 114 ? -1.997 -10.381 28.799 1.00 93.69 114 ASP A CA 1
ATOM 865 C C . ASP A 1 114 ? -0.484 -10.221 28.561 1.00 93.69 114 ASP A C 1
ATOM 867 O O . ASP A 1 114 ? -0.037 -9.617 27.586 1.00 93.69 114 ASP A O 1
ATOM 871 N N . LYS A 1 115 ? 0.312 -10.812 29.457 1.00 93.38 115 LYS A N 1
ATOM 872 C CA . LYS A 1 115 ? 1.782 -10.785 29.426 1.00 93.38 115 LYS A CA 1
ATOM 873 C C . LYS A 1 115 ? 2.396 -12.011 28.751 1.00 93.38 115 LYS A C 1
ATOM 875 O O . LYS A 1 115 ? 3.619 -12.097 28.695 1.00 93.38 115 LYS A O 1
ATOM 880 N N . SER A 1 116 ? 1.583 -12.967 28.289 1.00 92.69 116 SER A N 1
ATOM 881 C CA . SER A 1 116 ? 2.075 -14.213 27.686 1.00 92.69 116 SER A CA 1
ATOM 882 C C . SER A 1 116 ? 2.912 -13.953 26.431 1.00 92.69 116 SER A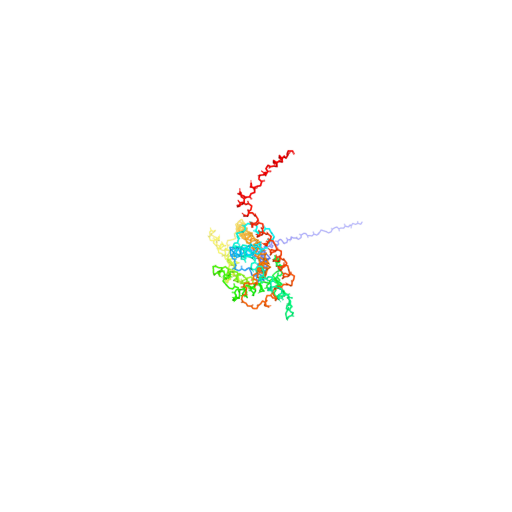 C 1
ATOM 884 O O . SER A 1 116 ? 3.937 -14.601 26.222 1.00 92.69 116 SER A O 1
ATOM 886 N N . LYS A 1 117 ? 2.507 -12.953 25.639 1.00 91.56 117 LYS A N 1
ATOM 887 C CA . LYS A 1 117 ? 3.215 -12.452 24.460 1.00 91.56 117 LYS A CA 1
ATOM 888 C C . LYS A 1 117 ? 3.275 -10.923 24.505 1.00 91.56 117 LYS A C 1
ATOM 890 O O . LYS A 1 117 ? 2.222 -10.297 24.681 1.00 91.56 117 LYS A O 1
ATOM 895 N N . PRO A 1 118 ? 4.465 -10.310 24.369 1.00 91.31 118 PRO A N 1
ATOM 896 C CA . PRO A 1 118 ? 4.578 -8.867 24.212 1.00 91.31 118 PRO A CA 1
ATOM 897 C C . PRO A 1 118 ? 4.130 -8.445 22.809 1.00 91.31 118 PRO A C 1
ATOM 899 O O . PRO A 1 118 ? 4.219 -9.219 21.858 1.00 91.31 118 PRO A O 1
ATOM 902 N N . PHE A 1 119 ? 3.681 -7.199 22.688 1.00 91.69 119 PHE A N 1
ATOM 903 C CA . PHE A 1 119 ? 3.536 -6.552 21.388 1.00 91.69 119 PHE A CA 1
ATOM 904 C C . PHE A 1 119 ? 4.931 -6.349 20.808 1.00 91.69 119 PHE A C 1
ATOM 906 O O . PHE A 1 119 ? 5.778 -5.753 21.476 1.00 91.69 119 PHE A O 1
ATOM 913 N N . SER A 1 120 ? 5.185 -6.875 19.613 1.00 87.75 120 SER A N 1
ATOM 914 C CA . SER A 1 120 ? 6.496 -6.741 18.978 1.00 87.75 120 SER A CA 1
ATOM 915 C C . SER A 1 120 ? 6.481 -5.768 17.810 1.00 87.75 120 SER A C 1
ATOM 917 O O . SER A 1 120 ? 7.491 -5.114 17.582 1.00 87.75 120 SER A O 1
ATOM 919 N N . GLY A 1 121 ? 5.387 -5.707 17.039 1.00 82.81 121 GLY A N 1
ATOM 920 C CA . GLY A 1 121 ? 5.354 -5.019 15.738 1.00 82.81 121 GLY A CA 1
ATOM 921 C C . GLY A 1 121 ? 6.406 -5.519 14.733 1.00 82.81 121 GLY A C 1
ATOM 922 O O . GLY A 1 121 ? 6.517 -4.996 13.629 1.00 82.81 121 GLY A O 1
ATOM 923 N N . SER A 1 122 ? 7.179 -6.546 15.093 1.00 78.81 122 SER A N 1
ATOM 924 C CA . SER A 1 122 ? 8.419 -6.929 14.417 1.00 78.81 122 SER A CA 1
ATOM 925 C C . SER A 1 122 ? 8.184 -7.619 13.081 1.00 78.81 122 SER A C 1
ATOM 927 O O . SER A 1 122 ? 9.109 -7.753 12.289 1.00 78.81 122 SER A O 1
ATOM 929 N N . LYS A 1 123 ? 6.956 -8.082 12.816 1.00 75.06 123 LYS A N 1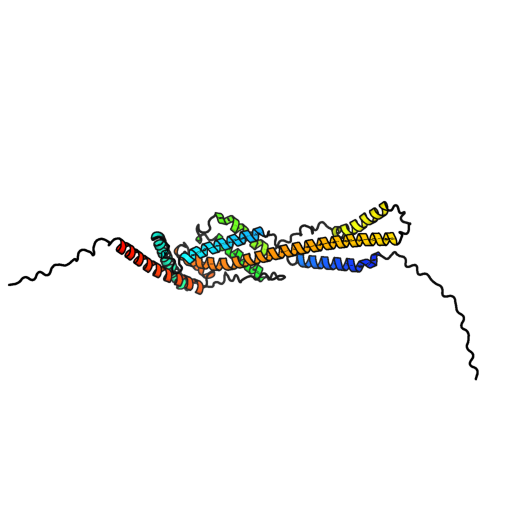
ATOM 930 C CA . LYS A 1 123 ? 6.602 -8.698 11.533 1.00 75.06 123 LYS A CA 1
ATOM 931 C C . LYS A 1 123 ? 6.330 -7.685 10.416 1.00 75.06 123 LYS A C 1
ATOM 933 O O . LYS A 1 123 ? 6.127 -8.107 9.283 1.00 75.06 123 LYS A O 1
ATOM 938 N N . LEU A 1 124 ? 6.306 -6.382 10.711 1.00 65.19 124 LEU A N 1
ATOM 939 C CA . LEU A 1 124 ? 5.892 -5.337 9.768 1.00 65.19 124 LEU A CA 1
ATOM 940 C C . LEU A 1 124 ? 6.791 -4.097 9.804 1.00 65.19 124 LEU A C 1
ATOM 942 O O . LEU A 1 124 ? 6.310 -2.970 9.707 1.00 65.19 124 LEU A O 1
ATOM 946 N N . GLU A 1 125 ? 8.107 -4.287 9.852 1.00 64.81 125 GLU A N 1
ATOM 947 C CA . GLU A 1 125 ? 9.050 -3.220 9.492 1.00 64.81 125 GLU A CA 1
ATOM 948 C C . GLU A 1 125 ? 9.070 -3.015 7.963 1.00 64.81 125 GLU A C 1
ATOM 950 O O . GLU A 1 125 ? 10.108 -3.098 7.318 1.00 64.81 125 GLU A O 1
ATOM 955 N N . CYS A 1 126 ? 7.911 -2.763 7.343 1.00 63.91 126 CYS A N 1
ATOM 956 C CA . CYS A 1 126 ? 7.874 -2.232 5.981 1.00 63.91 126 CYS A CA 1
ATOM 957 C C . CYS A 1 126 ? 8.358 -0.780 6.042 1.00 63.91 126 CYS A C 1
ATOM 959 O O . CYS A 1 126 ? 7.558 0.144 6.177 1.00 63.91 126 CYS A O 1
ATOM 961 N N . GLN A 1 127 ? 9.675 -0.579 6.003 1.00 63.41 127 GLN A N 1
ATOM 962 C CA . GLN A 1 127 ? 10.245 0.760 5.893 1.00 63.41 127 GLN A CA 1
ATOM 963 C C . GLN A 1 127 ? 9.872 1.361 4.535 1.00 63.41 127 GLN A C 1
ATOM 965 O O . GLN A 1 127 ? 9.776 0.644 3.533 1.00 63.41 127 GLN A O 1
ATOM 970 N N . VAL A 1 128 ? 9.644 2.680 4.511 1.00 60.66 128 VAL A N 1
ATOM 971 C CA . VAL A 1 128 ? 9.392 3.435 3.277 1.00 60.66 128 VAL A CA 1
ATOM 972 C C . VAL A 1 128 ? 10.502 3.114 2.286 1.00 60.66 128 VAL A C 1
ATOM 974 O O . VAL A 1 128 ? 11.660 3.471 2.489 1.00 60.66 128 VAL A O 1
ATOM 977 N N . VAL A 1 129 ? 10.137 2.428 1.208 1.00 61.84 129 VAL A N 1
ATOM 978 C CA . VAL A 1 129 ? 11.060 2.127 0.123 1.00 61.84 129 VAL A CA 1
ATOM 979 C C . VAL A 1 129 ? 11.228 3.384 -0.721 1.00 61.84 129 VAL A C 1
ATOM 981 O O . VAL A 1 129 ? 10.320 3.775 -1.457 1.00 61.84 129 VAL A O 1
ATOM 984 N N . GLU A 1 130 ? 12.400 4.008 -0.648 1.00 69.62 130 GLU A N 1
ATOM 985 C CA . GLU A 1 130 ? 12.798 4.993 -1.646 1.00 69.62 130 GLU A CA 1
ATOM 986 C C . GLU A 1 130 ? 13.365 4.260 -2.867 1.00 69.62 130 GLU A C 1
ATOM 988 O O . GLU A 1 130 ? 14.421 3.631 -2.813 1.00 69.62 130 GLU A O 1
ATOM 993 N N . PHE A 1 131 ? 12.648 4.323 -3.991 1.00 66.19 131 PHE A N 1
ATOM 994 C CA . PHE A 1 131 ? 13.161 3.819 -5.261 1.00 66.19 131 PHE A CA 1
ATOM 995 C C . PHE A 1 131 ? 14.224 4.782 -5.800 1.00 66.19 131 PHE A C 1
ATOM 997 O O . PHE A 1 131 ? 13.902 5.766 -6.470 1.00 66.19 131 PHE A O 1
ATOM 1004 N N . VAL A 1 132 ? 15.491 4.496 -5.505 1.00 67.81 132 VAL A N 1
ATOM 1005 C CA . VAL A 1 132 ? 16.636 5.234 -6.048 1.00 67.81 132 VAL A CA 1
ATOM 1006 C C . VAL A 1 132 ? 17.042 4.626 -7.391 1.00 67.81 132 VAL A C 1
ATOM 1008 O O . VAL A 1 132 ? 17.075 3.407 -7.563 1.00 67.81 132 VAL A O 1
ATOM 1011 N N . LYS A 1 133 ? 17.338 5.491 -8.363 1.00 61.19 133 LYS A N 1
ATOM 1012 C CA . LYS A 1 133 ? 17.905 5.090 -9.654 1.00 61.19 133 LYS A CA 1
ATOM 1013 C C . LYS A 1 133 ? 19.268 4.423 -9.392 1.00 61.19 133 LYS A C 1
ATOM 1015 O O . LYS A 1 133 ? 20.062 4.975 -8.639 1.00 61.19 133 LYS A O 1
ATOM 1020 N N . ASP A 1 134 ? 19.513 3.252 -9.975 1.00 57.81 134 ASP A N 1
ATOM 1021 C CA . ASP A 1 134 ? 20.806 2.537 -9.958 1.00 57.81 134 ASP A CA 1
ATOM 1022 C C . ASP A 1 134 ? 21.121 1.679 -8.710 1.00 57.81 134 ASP A C 1
ATOM 1024 O O . ASP A 1 134 ? 22.207 1.108 -8.606 1.00 57.81 134 ASP A O 1
ATOM 1028 N N . ALA A 1 135 ? 20.169 1.498 -7.787 1.00 56.72 135 ALA A N 1
ATOM 1029 C CA . ALA A 1 135 ? 20.314 0.541 -6.690 1.00 56.72 135 ALA A CA 1
ATOM 1030 C C . ALA A 1 135 ? 18.985 -0.153 -6.365 1.00 56.72 135 ALA A C 1
ATOM 1032 O O . ALA A 1 135 ? 18.204 0.314 -5.537 1.00 56.72 135 ALA A O 1
ATOM 1033 N N . GLN A 1 136 ? 18.754 -1.333 -6.947 1.00 60.50 136 GLN A N 1
ATOM 1034 C CA . GLN A 1 136 ? 17.813 -2.289 -6.359 1.00 60.50 136 GLN A CA 1
ATOM 1035 C C . GLN A 1 136 ? 18.444 -2.868 -5.088 1.00 60.50 136 GLN A C 1
ATOM 1037 O O . GLN A 1 136 ? 18.984 -3.978 -5.102 1.00 60.50 136 GLN A O 1
ATOM 1042 N N . CYS A 1 137 ? 18.459 -2.103 -3.993 1.00 67.25 137 CYS A N 1
ATOM 1043 C CA . CYS A 1 137 ? 19.030 -2.610 -2.756 1.00 67.25 137 CYS A CA 1
ATOM 1044 C C . CYS A 1 137 ? 18.241 -3.851 -2.307 1.00 67.25 137 CYS A C 1
ATOM 1046 O O . CYS A 1 137 ? 17.020 -3.940 -2.452 1.00 67.25 137 CYS A O 1
ATOM 1048 N N . GLN A 1 138 ? 18.963 -4.850 -1.794 1.00 76.31 138 GLN A N 1
ATOM 1049 C CA . GLN A 1 138 ? 18.399 -6.094 -1.261 1.00 76.31 138 GLN A CA 1
ATOM 1050 C C . GLN A 1 138 ? 17.251 -5.833 -0.268 1.00 76.31 138 GLN A C 1
ATOM 1052 O O . GLN A 1 138 ? 16.314 -6.621 -0.184 1.00 76.31 138 GLN A O 1
ATOM 1057 N N . GLU A 1 139 ? 17.304 -4.696 0.422 1.00 75.88 139 GLU A N 1
ATOM 1058 C CA . GLU A 1 139 ? 16.271 -4.169 1.307 1.00 75.88 139 GLU A CA 1
ATOM 1059 C C . GLU A 1 139 ? 14.923 -3.936 0.605 1.00 75.88 139 GLU A C 1
ATOM 1061 O O . GLU A 1 139 ? 13.903 -4.383 1.116 1.00 75.88 139 GLU A O 1
ATOM 1066 N N . ILE A 1 140 ? 14.888 -3.356 -0.603 1.00 77.44 140 ILE A N 1
ATOM 1067 C CA . ILE A 1 140 ? 13.635 -3.186 -1.367 1.00 77.44 140 ILE A CA 1
ATOM 1068 C C . ILE A 1 140 ? 13.000 -4.538 -1.659 1.00 77.44 140 ILE A C 1
ATOM 1070 O O . ILE A 1 140 ? 11.795 -4.717 -1.488 1.00 77.44 140 ILE A O 1
ATOM 1074 N N . ARG A 1 141 ? 13.810 -5.511 -2.087 1.00 81.50 141 ARG A N 1
ATOM 1075 C CA . ARG A 1 141 ? 13.319 -6.864 -2.378 1.00 81.50 141 ARG A CA 1
ATOM 1076 C C . ARG A 1 141 ? 12.803 -7.549 -1.117 1.00 81.50 141 ARG A C 1
ATOM 1078 O O . ARG A 1 141 ? 11.782 -8.226 -1.185 1.00 81.50 141 ARG A O 1
ATOM 1085 N N . GLN A 1 142 ? 13.470 -7.343 0.017 1.00 82.94 142 GLN A N 1
ATOM 1086 C CA . GLN A 1 142 ? 13.029 -7.857 1.309 1.00 82.94 142 GLN A CA 1
ATOM 1087 C C . GLN A 1 142 ? 11.701 -7.218 1.741 1.00 82.94 142 GLN A C 1
ATOM 1089 O O . GLN A 1 142 ? 10.767 -7.947 2.061 1.00 82.94 142 GLN A O 1
ATOM 1094 N N . ASN A 1 143 ? 11.565 -5.894 1.632 1.00 81.06 143 ASN A N 1
ATOM 1095 C CA . ASN A 1 143 ? 10.330 -5.177 1.963 1.00 81.06 143 ASN A CA 1
ATOM 1096 C C . ASN A 1 143 ? 9.160 -5.618 1.074 1.00 81.06 143 ASN A C 1
ATOM 1098 O O . ASN A 1 143 ? 8.060 -5.853 1.567 1.00 81.06 143 ASN A O 1
ATOM 1102 N N . LEU A 1 144 ? 9.395 -5.797 -0.230 1.00 85.00 144 LEU A N 1
ATOM 1103 C CA . LEU A 1 144 ? 8.392 -6.342 -1.150 1.00 85.00 144 LEU A CA 1
ATOM 1104 C C . LEU A 1 144 ? 7.991 -7.776 -0.778 1.00 85.00 144 LEU A C 1
ATOM 1106 O O . LEU A 1 144 ? 6.809 -8.106 -0.852 1.00 85.00 144 LEU A O 1
ATOM 1110 N N . ALA A 1 145 ? 8.951 -8.615 -0.380 1.00 86.62 145 ALA A N 1
ATOM 1111 C CA . ALA A 1 145 ? 8.689 -9.988 0.048 1.00 86.62 145 ALA A CA 1
ATOM 1112 C C . ALA A 1 145 ? 7.908 -10.040 1.366 1.00 86.62 145 ALA A C 1
ATOM 1114 O O . ALA A 1 145 ? 7.030 -10.884 1.538 1.00 86.62 145 ALA A O 1
ATOM 1115 N N . ASP A 1 146 ? 8.195 -9.138 2.300 1.00 84.25 146 ASP A N 1
ATOM 1116 C CA . ASP A 1 146 ? 7.474 -9.064 3.567 1.00 84.25 146 ASP A CA 1
ATOM 1117 C C . ASP A 1 146 ? 6.067 -8.485 3.382 1.00 84.25 146 ASP A C 1
ATOM 1119 O O . ASP A 1 146 ? 5.118 -9.002 3.974 1.00 84.25 146 ASP A O 1
ATOM 1123 N N . PHE A 1 147 ? 5.891 -7.522 2.472 1.00 84.00 147 PHE A N 1
ATOM 1124 C CA . PHE A 1 147 ? 4.569 -7.037 2.077 1.00 84.00 147 PHE A CA 1
ATOM 1125 C C . PHE A 1 147 ? 3.750 -8.103 1.328 1.00 84.00 147 PHE A C 1
ATOM 1127 O O . PHE A 1 147 ? 2.547 -8.231 1.551 1.00 84.00 147 PHE A O 1
ATOM 1134 N N . GLU A 1 148 ? 4.380 -8.929 0.489 1.00 86.25 148 GLU A N 1
ATOM 1135 C CA . GLU A 1 148 ? 3.719 -10.084 -0.131 1.00 86.25 148 GLU A CA 1
ATOM 1136 C C . GLU A 1 148 ? 3.238 -11.084 0.927 1.00 86.25 148 GLU A C 1
ATOM 1138 O O . GLU A 1 148 ? 2.059 -11.433 0.942 1.00 86.25 148 GLU A O 1
ATOM 1143 N N . LYS A 1 149 ? 4.111 -11.492 1.861 1.00 85.62 149 LYS A N 1
ATOM 1144 C CA . LYS A 1 149 ? 3.732 -12.388 2.971 1.00 85.62 149 LYS A CA 1
ATOM 1145 C C . LYS A 1 149 ? 2.611 -11.800 3.816 1.00 85.62 149 LYS A C 1
ATOM 1147 O O . LYS A 1 149 ? 1.750 -12.541 4.282 1.00 85.62 149 LYS A O 1
ATOM 1152 N N . PHE A 1 150 ? 2.638 -10.488 4.035 1.00 83.31 150 PHE A N 1
ATOM 1153 C CA . PHE A 1 150 ? 1.567 -9.761 4.696 1.00 83.31 150 PHE A CA 1
ATOM 1154 C C . PHE A 1 150 ? 0.257 -9.935 3.921 1.00 83.31 150 PHE A C 1
ATOM 1156 O O . PHE A 1 150 ? -0.699 -10.474 4.474 1.00 83.31 150 PHE A O 1
ATOM 1163 N N . LEU A 1 151 ? 0.212 -9.576 2.635 1.00 81.81 151 LEU A N 1
ATOM 1164 C CA . LEU A 1 151 ? -1.004 -9.713 1.828 1.00 81.81 151 LEU A CA 1
ATOM 1165 C C . LEU A 1 151 ? -1.514 -11.158 1.780 1.00 81.81 151 LEU A C 1
ATOM 1167 O O . LEU A 1 151 ? -2.719 -11.373 1.917 1.00 81.81 151 LEU A O 1
ATOM 1171 N N . ASP A 1 152 ? -0.622 -12.139 1.645 1.00 83.12 152 ASP A N 1
ATOM 1172 C CA . ASP A 1 152 ? -0.980 -13.557 1.653 1.00 83.12 152 ASP A CA 1
ATOM 1173 C C . ASP A 1 152 ? -1.572 -13.967 3.009 1.00 83.12 152 ASP A C 1
ATOM 1175 O O . ASP A 1 152 ? -2.699 -14.467 3.062 1.00 83.12 152 ASP A O 1
ATOM 1179 N N . HIS A 1 153 ? -0.889 -13.656 4.118 1.00 80.19 153 HIS A N 1
ATOM 1180 C CA . HIS A 1 153 ? -1.362 -13.969 5.467 1.00 80.19 153 HIS A CA 1
ATOM 1181 C C . HIS A 1 153 ? -2.734 -13.353 5.747 1.00 80.19 153 HIS A C 1
ATOM 1183 O O . HIS A 1 153 ? -3.649 -14.050 6.192 1.00 80.19 153 HIS A O 1
ATOM 1189 N N . PHE A 1 154 ? -2.907 -12.063 5.453 1.00 71.12 154 PHE A N 1
ATOM 1190 C CA . PHE A 1 154 ? -4.181 -11.384 5.666 1.00 71.12 154 PHE A CA 1
ATOM 1191 C C . PHE A 1 154 ? -5.266 -11.917 4.735 1.00 71.12 154 PHE A C 1
ATOM 1193 O O . PHE A 1 154 ? -6.423 -12.004 5.121 1.00 71.12 154 PHE A O 1
ATOM 1200 N N . SER A 1 155 ? -4.928 -12.371 3.540 1.00 70.06 155 SER A N 1
ATOM 1201 C CA . SER A 1 155 ? -5.941 -12.912 2.645 1.00 70.06 155 SER A CA 1
ATOM 1202 C C . SER A 1 155 ? -6.450 -14.309 3.005 1.00 70.06 155 SER A C 1
ATOM 1204 O O . SER A 1 155 ? -7.623 -14.601 2.776 1.00 70.06 155 SER A O 1
ATOM 1206 N N . ASP A 1 156 ? -5.600 -15.151 3.592 1.00 69.62 156 ASP A N 1
ATOM 1207 C CA . ASP A 1 156 ? -5.949 -16.526 3.982 1.00 69.62 156 ASP A CA 1
ATOM 1208 C C . ASP A 1 156 ? -6.625 -16.592 5.357 1.00 69.62 156 ASP A C 1
ATOM 1210 O O . ASP A 1 156 ? -7.205 -17.605 5.770 1.00 69.62 156 ASP A O 1
ATOM 1214 N N . SER A 1 157 ? -6.540 -15.490 6.089 1.00 60.28 157 SER A N 1
ATOM 1215 C CA . SER A 1 157 ? -7.016 -15.347 7.446 1.00 60.28 157 SER A CA 1
ATOM 1216 C C . SER A 1 157 ? -8.534 -15.497 7.530 1.00 60.28 157 SER A C 1
ATOM 1218 O O . SER A 1 157 ? -9.293 -14.547 7.366 1.00 60.28 157 SER A O 1
ATOM 1220 N N . LYS A 1 158 ? -9.008 -16.694 7.896 1.00 65.19 158 LYS A N 1
ATOM 1221 C CA . LYS A 1 158 ? -10.434 -16.973 8.175 1.00 65.19 158 LYS A CA 1
ATOM 1222 C C . LYS A 1 158 ? -11.056 -15.999 9.189 1.00 65.19 158 LYS A C 1
ATOM 1224 O O . LYS A 1 158 ? -12.274 -15.828 9.212 1.00 65.19 158 LYS A O 1
ATOM 1229 N N . TRP A 1 159 ? -10.231 -15.373 10.031 1.00 56.25 159 TRP A N 1
ATOM 1230 C CA . TRP A 1 159 ? -10.646 -14.409 11.051 1.00 56.25 159 TRP A CA 1
ATOM 1231 C C . TRP A 1 159 ? -11.050 -13.040 10.482 1.00 56.25 159 TRP A C 1
ATOM 1233 O O . TRP A 1 159 ? -11.828 -12.329 11.119 1.00 56.25 159 TRP A O 1
ATOM 1243 N N . LEU A 1 160 ? -10.616 -12.711 9.262 1.00 52.91 160 LEU A N 1
ATOM 1244 C CA . LEU A 1 160 ? -11.060 -11.542 8.501 1.00 52.91 160 LEU A CA 1
ATOM 1245 C C . LEU A 1 160 ? -12.495 -11.698 7.965 1.00 52.91 160 LEU A C 1
ATOM 1247 O O . LEU A 1 160 ? -13.069 -10.742 7.455 1.00 52.91 160 LEU A O 1
ATOM 1251 N N . GLY A 1 161 ? -13.117 -12.874 8.115 1.00 57.28 161 GLY A N 1
ATOM 1252 C CA . GLY A 1 161 ? -14.521 -13.102 7.770 1.00 57.28 161 GLY A CA 1
ATOM 1253 C C . GLY A 1 161 ? -14.869 -12.691 6.334 1.00 57.28 161 GLY A C 1
ATOM 1254 O O . GLY A 1 161 ? -14.049 -12.775 5.428 1.00 57.28 161 GLY A O 1
ATOM 1255 N N . SER A 1 162 ? -16.099 -12.221 6.123 1.00 60.44 162 SER A N 1
ATOM 1256 C CA . SER A 1 162 ? -16.567 -11.681 4.839 1.00 60.44 162 SER A CA 1
ATOM 1257 C C . SER A 1 162 ? -16.134 -10.224 4.593 1.00 60.44 162 SER A C 1
ATOM 1259 O O . SER A 1 162 ? -16.815 -9.522 3.850 1.00 60.44 162 SER A O 1
ATOM 1261 N N . PHE A 1 163 ? -15.089 -9.720 5.272 1.00 59.47 163 PHE A N 1
ATOM 1262 C CA . PHE A 1 163 ? -14.672 -8.314 5.140 1.00 59.47 163 PHE A CA 1
ATOM 1263 C C . PHE A 1 163 ? -13.872 -8.035 3.875 1.00 59.47 163 PHE A C 1
ATOM 1265 O O . PHE A 1 163 ? -13.993 -6.942 3.329 1.00 59.47 163 PHE A O 1
ATOM 1272 N N . ILE A 1 164 ? -13.098 -9.006 3.386 1.00 62.66 164 ILE A N 1
ATOM 1273 C CA . ILE A 1 164 ? -12.558 -8.924 2.030 1.00 62.66 164 ILE A CA 1
ATOM 1274 C C . ILE A 1 164 ? -13.671 -9.395 1.111 1.00 62.66 164 ILE A C 1
ATOM 1276 O O . ILE A 1 164 ? -13.953 -10.589 0.995 1.00 62.66 164 ILE A O 1
ATOM 1280 N N . ALA A 1 165 ? -14.357 -8.422 0.534 1.00 64.56 165 ALA A N 1
ATOM 1281 C CA . ALA A 1 165 ? -15.446 -8.693 -0.369 1.00 64.56 165 ALA A CA 1
ATOM 1282 C C . ALA A 1 165 ? -14.890 -9.438 -1.608 1.00 64.56 165 ALA A C 1
ATOM 1284 O O . ALA A 1 165 ? -13.820 -9.071 -2.109 1.00 64.56 165 ALA A O 1
ATOM 1285 N N . PRO A 1 166 ? -15.531 -10.535 -2.055 1.00 71.81 166 PRO A N 1
ATOM 1286 C CA . PRO A 1 166 ? -15.011 -11.402 -3.116 1.00 71.81 166 PRO A CA 1
ATOM 1287 C C . PRO A 1 166 ? -14.751 -10.660 -4.433 1.00 71.81 166 PRO A C 1
ATOM 1289 O O . PRO A 1 166 ? -13.935 -11.108 -5.236 1.00 71.81 166 PRO A O 1
ATOM 1292 N N . GLU A 1 167 ? -15.392 -9.509 -4.635 1.00 71.31 167 GLU A N 1
ATOM 1293 C CA . GLU A 1 167 ? -15.135 -8.590 -5.740 1.00 71.31 167 GLU A CA 1
ATOM 1294 C C . GLU A 1 167 ? -13.686 -8.088 -5.823 1.00 71.31 167 GLU A C 1
ATOM 1296 O O . GLU A 1 167 ? -13.259 -7.768 -6.921 1.00 71.31 167 GLU A O 1
ATOM 1301 N N . PHE A 1 168 ? -12.914 -8.084 -4.728 1.00 71.25 168 PHE A N 1
ATOM 1302 C CA . PHE A 1 168 ? -11.516 -7.624 -4.717 1.00 71.25 168 PHE A CA 1
ATOM 1303 C C . PHE A 1 168 ? -10.482 -8.734 -4.957 1.00 71.25 168 PHE A C 1
ATOM 1305 O O . PHE A 1 168 ? -9.273 -8.503 -4.852 1.00 71.25 168 PHE A O 1
ATOM 1312 N N . ALA A 1 169 ? -10.924 -9.966 -5.230 1.00 79.75 169 ALA A N 1
ATOM 1313 C CA . ALA A 1 169 ? -10.021 -11.102 -5.405 1.00 79.75 169 ALA A CA 1
ATOM 1314 C C . ALA A 1 169 ? -9.081 -10.925 -6.612 1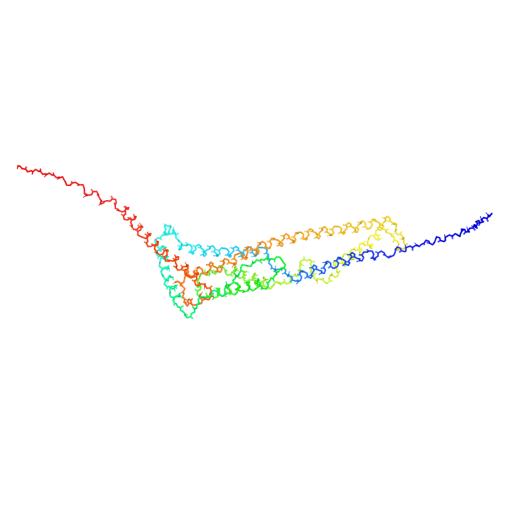.00 79.75 169 ALA A C 1
ATOM 1316 O O . ALA A 1 169 ? -7.915 -11.315 -6.542 1.00 79.75 169 ALA A O 1
ATOM 1317 N N . ASN A 1 170 ? -9.569 -10.310 -7.693 1.00 82.25 170 ASN A N 1
ATOM 1318 C CA . ASN A 1 170 ? -8.795 -10.092 -8.913 1.00 82.25 170 ASN A CA 1
ATOM 1319 C C . ASN A 1 170 ? -7.720 -9.010 -8.721 1.00 82.25 170 ASN A C 1
ATOM 1321 O O . ASN A 1 170 ? -6.561 -9.216 -9.067 1.00 82.25 170 ASN A O 1
ATOM 1325 N N . GLU A 1 171 ? -8.073 -7.875 -8.119 1.00 81.31 171 GLU A N 1
ATOM 1326 C CA . GLU A 1 171 ? -7.147 -6.778 -7.829 1.00 81.31 171 GLU A CA 1
ATOM 1327 C C . GLU A 1 171 ? -6.057 -7.221 -6.853 1.00 81.31 171 GLU A C 1
ATOM 1329 O O . GLU A 1 171 ? -4.884 -6.897 -7.044 1.00 81.31 171 GLU A O 1
ATOM 1334 N N . LYS A 1 172 ? -6.418 -8.050 -5.867 1.00 82.69 172 LYS A N 1
ATOM 1335 C CA . LYS A 1 172 ? -5.449 -8.712 -4.993 1.00 82.69 172 LYS A CA 1
ATOM 1336 C C . LYS A 1 172 ? -4.488 -9.592 -5.793 1.00 82.69 172 LYS A C 1
ATOM 1338 O O . LYS A 1 172 ? -3.279 -9.511 -5.585 1.00 82.69 172 LYS A O 1
ATOM 1343 N N . GLU A 1 173 ? -4.995 -10.442 -6.687 1.00 86.38 173 GLU A N 1
ATOM 1344 C CA . GLU A 1 173 ? -4.143 -11.311 -7.504 1.00 86.38 173 GLU A CA 1
ATOM 1345 C C . GLU A 1 173 ? -3.169 -10.491 -8.363 1.00 86.38 173 GLU A C 1
ATOM 1347 O O . GLU A 1 173 ? -1.985 -10.824 -8.447 1.00 86.38 173 GLU A O 1
ATOM 1352 N N . ILE A 1 174 ? -3.640 -9.383 -8.944 1.00 84.25 174 ILE A N 1
ATOM 1353 C CA . ILE A 1 174 ? -2.812 -8.441 -9.705 1.00 84.25 174 ILE A CA 1
ATOM 1354 C C . ILE A 1 174 ? -1.745 -7.808 -8.803 1.00 84.25 174 ILE A C 1
ATOM 1356 O O . ILE A 1 174 ? -0.579 -7.776 -9.193 1.00 84.25 174 ILE A O 1
ATOM 1360 N N . ALA A 1 175 ? -2.098 -7.373 -7.591 1.00 85.25 175 ALA A N 1
ATOM 1361 C CA . ALA A 1 175 ? -1.150 -6.795 -6.640 1.00 85.25 175 ALA A CA 1
ATOM 1362 C C . ALA A 1 175 ? -0.053 -7.792 -6.241 1.00 85.25 175 ALA A C 1
ATOM 1364 O O . ALA A 1 175 ? 1.131 -7.475 -6.326 1.00 85.25 175 ALA A O 1
ATOM 1365 N N . VAL A 1 176 ? -0.422 -9.026 -5.881 1.00 87.06 176 VAL A N 1
ATOM 1366 C CA . VAL A 1 176 ? 0.542 -10.087 -5.542 1.00 87.06 176 VAL A CA 1
ATOM 1367 C C . VAL A 1 176 ? 1.429 -10.421 -6.745 1.00 87.06 176 VAL A C 1
ATOM 1369 O O . VAL A 1 176 ? 2.642 -10.575 -6.606 1.00 87.06 176 VAL A O 1
ATOM 1372 N N . ARG A 1 177 ? 0.858 -10.485 -7.953 1.00 88.38 177 ARG A N 1
ATOM 1373 C CA . ARG A 1 177 ? 1.614 -10.706 -9.194 1.00 88.38 177 ARG A CA 1
ATOM 1374 C C . ARG A 1 177 ? 2.606 -9.574 -9.469 1.00 88.38 177 ARG A C 1
ATOM 1376 O O . ARG A 1 177 ? 3.739 -9.848 -9.868 1.00 88.38 177 ARG A O 1
ATOM 1383 N N . LEU A 1 178 ? 2.203 -8.326 -9.236 1.00 86.88 178 LEU A N 1
ATOM 1384 C CA . LEU A 1 178 ? 3.059 -7.149 -9.364 1.00 86.88 178 LEU A CA 1
ATOM 1385 C C . LEU A 1 178 ? 4.231 -7.215 -8.374 1.00 86.88 178 LEU A C 1
ATOM 1387 O O . LEU A 1 178 ? 5.376 -7.043 -8.787 1.00 86.88 178 LEU A O 1
ATOM 1391 N N . LEU A 1 179 ? 3.970 -7.552 -7.105 1.00 87.00 179 LEU A N 1
ATOM 1392 C CA . LEU A 1 179 ? 5.006 -7.717 -6.076 1.00 87.00 179 LEU A CA 1
ATOM 1393 C C . LEU A 1 179 ? 6.009 -8.814 -6.439 1.00 87.00 179 LEU A C 1
ATOM 1395 O O . LEU A 1 179 ? 7.216 -8.574 -6.415 1.00 87.00 179 LEU A O 1
ATOM 1399 N N . LYS A 1 180 ? 5.522 -9.986 -6.863 1.00 87.38 180 LYS A N 1
ATOM 1400 C CA . LYS A 1 180 ? 6.374 -11.103 -7.304 1.00 87.38 180 LYS A CA 1
ATOM 1401 C C . LYS A 1 180 ? 7.264 -10.721 -8.481 1.00 87.38 180 LYS A C 1
ATOM 1403 O O . LYS A 1 180 ? 8.425 -11.127 -8.532 1.00 87.38 180 LYS A O 1
ATOM 1408 N N . SER A 1 181 ? 6.726 -9.928 -9.406 1.00 83.75 181 SER A N 1
ATOM 1409 C CA . SER A 1 181 ? 7.447 -9.452 -10.591 1.00 83.75 181 SER A CA 1
ATOM 1410 C C . SER A 1 181 ? 8.487 -8.384 -10.248 1.00 83.75 181 SER A C 1
ATOM 1412 O O . SER A 1 181 ? 9.556 -8.367 -10.849 1.00 83.75 181 SER A O 1
ATOM 1414 N N . LEU A 1 182 ? 8.207 -7.516 -9.269 1.00 83.19 182 LEU A N 1
ATOM 1415 C CA . LEU A 1 182 ? 9.175 -6.548 -8.743 1.00 83.19 182 LEU A CA 1
ATOM 1416 C C . LEU A 1 182 ? 10.323 -7.231 -7.985 1.00 83.19 182 LEU A C 1
ATOM 1418 O O . LEU A 1 182 ? 11.461 -6.779 -8.058 1.00 83.19 182 LEU A O 1
ATOM 1422 N N . GLN A 1 183 ? 10.044 -8.330 -7.280 1.00 83.75 183 GLN A N 1
ATOM 1423 C CA . GLN A 1 183 ? 11.072 -9.122 -6.597 1.00 83.75 183 GLN A CA 1
ATOM 1424 C C . GLN A 1 183 ? 11.932 -9.937 -7.568 1.00 83.75 183 GLN A C 1
ATOM 1426 O O . GLN A 1 183 ? 13.136 -10.088 -7.354 1.00 83.75 183 GLN A O 1
ATOM 1431 N N . ASN A 1 184 ? 11.313 -10.467 -8.626 1.00 83.12 184 ASN A N 1
ATOM 1432 C CA . ASN A 1 184 ? 11.946 -11.331 -9.617 1.00 83.12 184 ASN A CA 1
ATOM 1433 C C . ASN A 1 184 ? 11.785 -10.721 -11.012 1.00 83.12 184 ASN A C 1
ATOM 1435 O O . ASN A 1 184 ? 10.987 -11.226 -11.811 1.00 83.12 184 ASN A O 1
ATOM 1439 N N . PRO A 1 185 ? 12.511 -9.632 -11.319 1.00 74.06 185 PRO A N 1
ATOM 1440 C CA . PRO A 1 185 ? 12.405 -8.999 -12.618 1.00 74.06 185 PRO A CA 1
ATOM 1441 C C . PRO A 1 185 ? 12.781 -10.003 -13.710 1.00 74.06 185 PRO A C 1
ATOM 1443 O O . PRO A 1 185 ? 13.894 -10.538 -13.761 1.00 74.06 185 PRO A O 1
ATOM 1446 N N . VAL A 1 186 ? 11.815 -10.303 -14.576 1.00 74.19 186 VAL A N 1
ATOM 1447 C CA . VAL A 1 186 ? 12.029 -11.202 -15.706 1.00 74.19 186 VAL A CA 1
ATOM 1448 C C . VAL A 1 186 ? 12.897 -10.466 -16.714 1.00 74.19 186 VAL A C 1
ATOM 1450 O O . VAL A 1 186 ? 12.533 -9.388 -17.180 1.00 74.19 186 VAL A O 1
ATOM 1453 N N . LYS A 1 187 ? 14.034 -11.062 -17.084 1.00 66.25 187 LYS A N 1
ATOM 1454 C CA . LYS A 1 187 ? 14.852 -10.589 -18.204 1.00 66.25 187 LYS A CA 1
ATOM 1455 C C . LYS A 1 187 ? 14.033 -10.694 -19.484 1.00 66.25 187 LYS A C 1
ATOM 1457 O O . LYS A 1 187 ? 13.993 -11.746 -20.119 1.00 66.25 187 LYS A O 1
ATOM 1462 N N . ARG A 1 188 ? 13.335 -9.620 -19.844 1.00 63.16 188 ARG A N 1
ATOM 1463 C CA . ARG A 1 188 ? 12.684 -9.519 -21.142 1.00 63.16 188 ARG A CA 1
ATOM 1464 C C . ARG A 1 188 ? 13.702 -8.996 -22.136 1.00 63.16 188 ARG A C 1
ATOM 1466 O O . ARG A 1 188 ? 14.280 -7.931 -21.941 1.00 63.16 188 ARG A O 1
ATOM 1473 N N . GLU A 1 189 ? 13.885 -9.733 -23.221 1.00 57.00 189 GLU A N 1
ATOM 1474 C CA . GLU A 1 189 ? 14.535 -9.179 -24.399 1.00 57.00 189 GLU A CA 1
ATOM 1475 C C . GLU A 1 189 ? 13.701 -7.978 -24.865 1.00 57.00 189 GLU A C 1
ATOM 1477 O O . GLU A 1 189 ? 12.510 -8.121 -25.162 1.00 57.00 189 GLU A O 1
ATOM 1482 N N . LEU A 1 190 ? 14.295 -6.779 -24.855 1.00 52.22 190 LEU A N 1
ATOM 1483 C CA . LEU A 1 190 ? 13.632 -5.559 -25.315 1.00 52.22 190 LEU A CA 1
ATOM 1484 C C . LEU A 1 190 ? 13.024 -5.809 -26.709 1.00 52.22 190 LEU A C 1
ATOM 1486 O O . LEU A 1 190 ? 13.707 -6.375 -27.568 1.00 52.22 190 LEU A O 1
ATOM 1490 N N . PRO A 1 191 ? 11.773 -5.395 -26.981 1.00 43.59 191 PRO A N 1
ATOM 1491 C CA . PRO A 1 191 ? 11.180 -5.487 -28.312 1.00 43.59 191 PRO A CA 1
ATOM 1492 C C . PRO A 1 191 ? 11.989 -4.631 -29.304 1.00 43.59 191 PRO A C 1
ATOM 1494 O O . PRO A 1 191 ? 11.798 -3.426 -29.405 1.00 43.59 191 PRO A O 1
ATOM 1497 N N . GLY A 1 192 ? 12.949 -5.254 -29.991 1.00 45.16 192 GLY A N 1
ATOM 1498 C CA . GLY A 1 192 ? 13.950 -4.578 -30.832 1.00 45.16 192 GLY A CA 1
ATOM 1499 C C . GLY A 1 192 ? 15.385 -5.068 -30.597 1.00 45.16 192 GLY A C 1
ATOM 1500 O O . GLY A 1 192 ? 16.182 -5.065 -31.527 1.00 45.16 192 GLY A O 1
ATOM 1501 N N . CYS A 1 193 ? 15.675 -5.598 -29.406 1.00 42.91 193 CYS A N 1
ATOM 1502 C CA . CYS A 1 193 ? 16.866 -6.387 -29.079 1.00 42.91 193 CYS A CA 1
ATOM 1503 C C . CYS A 1 193 ? 16.498 -7.865 -28.929 1.00 42.91 193 CYS A C 1
ATOM 1505 O O . CYS A 1 193 ? 16.939 -8.521 -27.986 1.00 42.91 193 CYS A O 1
ATOM 1507 N N . LYS A 1 194 ? 15.674 -8.407 -29.836 1.00 44.28 194 LYS A N 1
ATOM 1508 C CA . LYS A 1 194 ? 15.595 -9.863 -29.929 1.00 44.28 194 LYS A CA 1
ATOM 1509 C C . LYS A 1 194 ? 17.010 -10.351 -30.188 1.00 44.28 194 LYS A C 1
ATOM 1511 O O . LYS A 1 194 ? 17.596 -9.968 -31.199 1.00 44.28 194 LYS A O 1
ATOM 1516 N N . GLN A 1 195 ? 17.518 -11.231 -29.334 1.00 43.44 195 GLN A N 1
ATOM 1517 C CA . GLN A 1 195 ? 18.670 -12.067 -29.654 1.00 43.44 195 GLN A CA 1
ATOM 1518 C C . GLN A 1 195 ? 18.265 -13.133 -30.688 1.00 43.44 195 GLN A C 1
ATOM 1520 O O . GLN A 1 195 ? 18.639 -14.300 -30.615 1.00 43.44 195 GLN A O 1
ATOM 1525 N N . GLN A 1 196 ? 17.541 -12.731 -31.737 1.00 39.25 196 GLN A N 1
ATOM 1526 C CA . GLN A 1 196 ? 17.845 -13.289 -33.044 1.00 39.25 196 GLN A CA 1
ATOM 1527 C C . GLN A 1 196 ? 19.355 -13.108 -33.169 1.00 39.25 196 GLN A C 1
ATOM 1529 O O . GLN A 1 196 ? 19.811 -12.032 -32.809 1.00 39.25 196 GLN A O 1
ATOM 1534 N N . GLY A 1 197 ? 20.121 -14.154 -33.483 1.00 44.00 197 GLY A N 1
ATOM 1535 C CA . GLY A 1 197 ? 21.589 -14.149 -33.488 1.00 44.00 197 GLY A CA 1
ATOM 1536 C C . GLY A 1 197 ? 22.177 -13.091 -34.428 1.00 44.00 197 GLY A C 1
ATOM 1537 O O . GLY A 1 197 ? 22.792 -13.405 -35.443 1.00 44.00 197 GLY A O 1
ATOM 1538 N N . ASP A 1 198 ? 21.987 -11.825 -34.075 1.00 41.50 198 ASP A N 1
ATOM 1539 C CA . ASP A 1 198 ? 22.097 -10.651 -34.904 1.00 41.50 198 ASP A CA 1
ATOM 1540 C C . ASP A 1 198 ? 23.435 -10.009 -34.588 1.00 41.50 198 ASP A C 1
ATOM 1542 O O . ASP A 1 198 ? 23.604 -8.843 -34.226 1.00 41.50 198 ASP A O 1
ATOM 1546 N N . VAL A 1 199 ? 24.418 -10.796 -34.996 1.00 49.12 199 VAL A N 1
ATOM 1547 C CA . VAL A 1 199 ? 25.413 -10.295 -35.926 1.00 49.12 199 VAL A CA 1
ATOM 1548 C C . VAL A 1 199 ? 24.767 -9.307 -36.925 1.00 49.12 199 VAL A C 1
ATOM 1550 O O . VAL A 1 199 ? 25.446 -8.356 -37.254 1.00 49.12 199 VAL A O 1
ATOM 1553 N N . ASN A 1 200 ? 23.475 -9.399 -37.300 1.00 49.28 200 ASN A N 1
ATOM 1554 C CA . ASN A 1 200 ? 22.698 -8.543 -38.214 1.00 49.28 200 ASN A CA 1
ATOM 1555 C C . ASN A 1 200 ? 22.192 -7.157 -37.778 1.00 49.28 200 ASN A C 1
ATOM 1557 O O . ASN A 1 200 ? 21.627 -6.524 -38.643 1.00 49.28 200 ASN A O 1
ATOM 1561 N N . ALA A 1 201 ? 22.420 -6.558 -36.607 1.00 48.22 201 ALA A N 1
ATOM 1562 C CA . ALA A 1 201 ? 22.248 -5.082 -36.532 1.00 48.22 201 ALA A CA 1
ATOM 1563 C C . ALA A 1 201 ? 23.498 -4.396 -37.099 1.00 48.22 201 ALA A C 1
ATOM 1565 O O . ALA A 1 201 ? 23.442 -3.613 -38.042 1.00 48.22 201 ALA A O 1
ATOM 1566 N N . THR A 1 202 ? 24.663 -4.823 -36.614 1.00 49.59 202 THR A N 1
ATOM 1567 C CA . THR A 1 202 ? 25.970 -4.469 -37.173 1.00 49.59 202 THR A CA 1
ATOM 1568 C C . THR A 1 202 ? 26.183 -5.124 -38.533 1.00 49.59 202 THR A C 1
ATOM 1570 O O . THR A 1 202 ? 26.852 -4.534 -39.351 1.00 49.59 202 THR A O 1
ATOM 1573 N N . THR A 1 203 ? 25.569 -6.273 -38.828 1.00 50.38 203 THR A N 1
ATOM 1574 C CA . THR A 1 203 ? 25.550 -6.945 -40.141 1.00 50.38 203 THR A CA 1
ATOM 1575 C C . THR A 1 203 ? 24.359 -6.545 -40.976 1.00 50.38 203 THR A C 1
ATOM 1577 O O . THR A 1 203 ? 24.413 -6.807 -42.147 1.00 50.38 203 THR A O 1
ATOM 1580 N N . ALA A 1 204 ? 23.358 -5.811 -40.497 1.00 51.06 204 ALA A N 1
ATOM 1581 C CA . ALA A 1 204 ? 22.444 -5.066 -41.362 1.00 51.06 204 ALA A CA 1
ATOM 1582 C C . ALA A 1 204 ? 23.017 -3.691 -41.630 1.00 51.06 204 ALA A C 1
ATOM 1584 O O . ALA A 1 204 ? 22.797 -3.209 -42.714 1.00 51.06 204 ALA A O 1
ATOM 1585 N N . VAL A 1 205 ? 23.808 -3.070 -40.755 1.00 54.25 205 VAL A N 1
ATOM 1586 C CA . VAL A 1 205 ? 24.600 -1.892 -41.134 1.00 54.25 205 VAL A CA 1
ATOM 1587 C C . VAL A 1 205 ? 25.746 -2.323 -42.047 1.00 54.25 205 VAL A C 1
ATOM 1589 O O . VAL A 1 205 ? 25.879 -1.761 -43.116 1.00 54.25 205 VAL A O 1
ATOM 1592 N N . ILE A 1 206 ? 26.497 -3.384 -41.737 1.00 53.72 206 ILE A N 1
ATOM 1593 C CA . ILE A 1 206 ? 27.544 -3.952 -42.604 1.00 53.72 206 ILE A CA 1
ATOM 1594 C C . ILE A 1 206 ? 26.939 -4.636 -43.832 1.00 53.72 206 ILE A C 1
ATOM 1596 O O . ILE A 1 206 ? 27.578 -4.563 -44.863 1.00 53.72 206 ILE A O 1
ATOM 1600 N N . ALA A 1 207 ? 25.750 -5.253 -43.810 1.00 53.84 207 ALA A N 1
ATOM 1601 C CA . ALA A 1 207 ? 25.077 -5.753 -45.021 1.00 53.84 207 ALA A CA 1
ATOM 1602 C C . ALA A 1 207 ? 24.353 -4.646 -45.761 1.00 53.84 207 ALA A C 1
ATOM 1604 O O . ALA A 1 207 ? 24.364 -4.687 -46.964 1.00 53.84 207 ALA A O 1
ATOM 1605 N N . THR A 1 208 ? 23.808 -3.612 -45.135 1.00 53.16 208 THR A N 1
ATOM 1606 C CA . THR A 1 208 ? 23.316 -2.433 -45.867 1.00 53.16 208 THR A CA 1
ATOM 1607 C C . THR A 1 208 ? 24.507 -1.727 -46.501 1.00 53.16 208 THR A C 1
ATOM 1609 O O . THR A 1 208 ? 24.469 -1.446 -47.684 1.00 53.16 208 THR A O 1
ATOM 1612 N N . ILE A 1 209 ? 25.640 -1.595 -45.810 1.00 52.78 209 ILE A N 1
ATOM 1613 C CA . ILE A 1 209 ? 26.904 -1.140 -46.395 1.00 52.78 209 ILE A CA 1
ATOM 1614 C C . ILE A 1 209 ? 27.402 -2.136 -47.455 1.00 52.78 209 ILE A C 1
ATOM 1616 O O . ILE A 1 209 ? 27.816 -1.686 -48.506 1.00 52.78 209 ILE A O 1
ATOM 1620 N N . LYS A 1 210 ? 27.334 -3.462 -47.272 1.00 52.28 210 LYS A N 1
ATOM 1621 C CA . LYS A 1 210 ? 27.793 -4.486 -48.243 1.00 52.28 210 LYS A CA 1
ATOM 1622 C C . LYS A 1 210 ? 26.779 -4.829 -49.339 1.00 52.28 210 LYS A C 1
ATOM 1624 O O . LYS A 1 210 ? 27.166 -5.532 -50.255 1.00 52.28 210 LYS A O 1
ATOM 1629 N N . VAL A 1 211 ? 25.527 -4.387 -49.270 1.00 54.53 211 VAL A N 1
ATOM 1630 C CA . VAL A 1 211 ? 24.445 -4.642 -50.246 1.00 54.53 211 VAL A CA 1
ATOM 1631 C C . VAL A 1 211 ? 24.111 -3.342 -50.968 1.00 54.53 211 VAL A C 1
ATOM 1633 O O . VAL A 1 211 ? 24.019 -3.344 -52.189 1.00 54.53 211 VAL A O 1
ATOM 1636 N N . GLN A 1 212 ? 24.056 -2.204 -50.268 1.00 49.38 212 GLN A N 1
ATOM 1637 C CA . GLN A 1 212 ? 23.972 -0.891 -50.913 1.00 49.38 212 GLN A CA 1
ATOM 1638 C C . GLN A 1 212 ? 25.309 -0.436 -51.496 1.00 49.38 212 GLN A C 1
ATOM 1640 O O . GLN A 1 212 ? 25.278 0.295 -52.478 1.00 49.38 212 GLN A O 1
ATOM 1645 N N . ALA A 1 213 ? 26.478 -0.873 -50.995 1.00 49.81 213 ALA A N 1
ATOM 1646 C CA . ALA A 1 213 ? 27.726 -0.567 -51.702 1.00 49.81 213 ALA A CA 1
ATOM 1647 C C . ALA A 1 213 ? 27.794 -1.213 -53.092 1.00 49.81 213 ALA A C 1
ATOM 1649 O O . ALA A 1 213 ? 28.145 -0.485 -54.013 1.00 49.81 213 ALA A O 1
ATOM 1650 N N . PRO A 1 214 ? 27.452 -2.504 -53.289 1.00 45.16 214 PRO A N 1
ATOM 1651 C CA . PRO A 1 214 ? 27.368 -3.104 -54.617 1.00 45.16 214 PRO A CA 1
ATOM 1652 C C . PRO A 1 214 ? 26.214 -2.566 -55.459 1.00 45.16 214 PRO A C 1
ATOM 1654 O O . PRO A 1 214 ? 26.410 -2.359 -56.645 1.00 45.16 214 PRO A O 1
ATOM 1657 N N . LEU A 1 215 ? 25.042 -2.277 -54.877 1.00 47.66 215 LEU A N 1
ATOM 1658 C CA . LEU A 1 215 ? 23.918 -1.715 -55.643 1.00 47.66 215 LEU A CA 1
ATOM 1659 C C . LEU A 1 215 ? 24.190 -0.277 -56.123 1.00 47.66 215 LEU A C 1
ATOM 1661 O O . LEU A 1 215 ? 23.817 0.066 -57.238 1.00 47.66 215 LEU A O 1
ATOM 1665 N N . LEU A 1 216 ? 24.934 0.528 -55.352 1.00 48.78 216 LEU A N 1
ATOM 1666 C CA . LEU A 1 216 ? 25.504 1.795 -55.835 1.00 48.78 216 LEU A CA 1
ATOM 1667 C C . LEU A 1 216 ? 26.623 1.585 -56.871 1.00 48.78 216 LEU A C 1
ATOM 1669 O O . LEU A 1 216 ? 26.889 2.480 -57.664 1.00 48.78 216 LEU A O 1
ATOM 1673 N N . PHE A 1 217 ? 27.298 0.434 -56.870 1.00 46.44 217 PHE A N 1
ATOM 1674 C CA . PHE A 1 217 ? 28.320 0.076 -57.863 1.00 46.44 217 PHE A CA 1
ATOM 1675 C C . PHE A 1 217 ? 27.694 -0.349 -59.204 1.00 46.44 217 PHE A C 1
ATOM 1677 O O . PHE A 1 217 ? 28.219 0.021 -60.253 1.00 46.44 217 PHE A O 1
ATOM 1684 N N . ASP A 1 218 ? 26.564 -1.064 -59.172 1.00 48.34 218 ASP A N 1
ATOM 1685 C CA . ASP A 1 218 ? 25.843 -1.538 -60.363 1.00 48.34 218 ASP A CA 1
ATOM 1686 C C . ASP A 1 218 ? 25.056 -0.415 -61.061 1.00 48.34 218 ASP A C 1
ATOM 1688 O O . ASP A 1 218 ? 25.077 -0.327 -62.288 1.00 48.34 218 ASP A O 1
ATOM 1692 N N . GLU A 1 219 ? 24.440 0.515 -60.316 1.00 53.81 219 GLU A N 1
ATOM 1693 C CA . GLU A 1 219 ? 23.781 1.696 -60.914 1.00 53.81 219 GLU A CA 1
ATOM 1694 C C . GLU A 1 219 ? 24.770 2.668 -61.581 1.00 53.81 219 GLU A C 1
ATOM 1696 O O . GLU A 1 219 ? 24.383 3.477 -62.425 1.00 53.81 219 GLU A O 1
ATOM 1701 N N . LEU A 1 220 ? 26.058 2.572 -61.241 1.00 48.72 220 LEU A N 1
ATOM 1702 C CA . LEU A 1 220 ? 27.126 3.395 -61.807 1.00 48.72 220 LEU A CA 1
ATOM 1703 C C . LEU A 1 220 ? 27.928 2.689 -62.916 1.00 48.72 220 LEU A C 1
ATOM 1705 O O . LEU A 1 220 ? 28.874 3.278 -63.439 1.00 48.72 220 LEU A O 1
ATOM 1709 N N . GLY A 1 221 ? 27.537 1.471 -63.317 1.00 49.19 221 GLY A N 1
ATOM 1710 C CA . GLY A 1 221 ? 28.001 0.809 -64.546 1.00 49.19 221 GLY A CA 1
ATOM 1711 C C . GLY A 1 221 ? 29.520 0.630 -64.678 1.00 49.19 221 GLY A C 1
ATOM 1712 O O . GLY A 1 221 ? 30.041 0.579 -65.794 1.00 49.19 221 GLY A O 1
ATOM 1713 N N . GLY A 1 222 ? 30.252 0.584 -63.562 1.00 54.25 222 GLY A N 1
ATOM 1714 C CA . GLY A 1 222 ? 31.713 0.604 -63.550 1.00 54.25 222 GLY A CA 1
ATOM 1715 C C . GLY A 1 222 ? 32.328 -0.784 -63.386 1.00 54.25 222 GLY A C 1
ATOM 1716 O O . GLY A 1 222 ? 32.145 -1.421 -62.354 1.00 54.25 222 GLY A O 1
ATOM 1717 N N . SER A 1 223 ? 33.114 -1.220 -64.378 1.00 54.38 223 SER A N 1
ATOM 1718 C CA . SER A 1 223 ? 34.039 -2.360 -64.259 1.00 54.38 223 SER A CA 1
ATOM 1719 C C . SER A 1 223 ? 34.842 -2.278 -62.945 1.00 54.38 223 SER A C 1
ATOM 1721 O O . SER A 1 223 ? 35.293 -1.182 -62.604 1.00 54.38 223 SER A O 1
ATOM 1723 N N . PRO A 1 224 ? 35.079 -3.393 -62.225 1.00 57.16 224 PRO A N 1
ATOM 1724 C CA . PRO A 1 224 ? 35.812 -3.405 -60.953 1.00 57.16 224 PRO A CA 1
ATOM 1725 C C . PRO A 1 224 ? 37.256 -2.867 -61.035 1.00 57.16 224 PRO A C 1
ATOM 1727 O O . PRO A 1 224 ? 37.835 -2.552 -59.998 1.00 57.16 224 PRO A O 1
ATOM 1730 N N . ASP A 1 225 ? 37.806 -2.684 -62.242 1.00 56.12 225 ASP A N 1
ATOM 1731 C CA . ASP A 1 225 ? 39.119 -2.059 -62.480 1.00 56.12 225 ASP A CA 1
ATOM 1732 C C . ASP A 1 225 ? 39.061 -0.543 -62.769 1.00 56.12 225 ASP A C 1
ATOM 1734 O O . ASP A 1 225 ? 40.095 0.116 -62.928 1.00 56.12 225 ASP A O 1
ATOM 1738 N N . ALA A 1 226 ? 37.869 0.055 -62.840 1.00 59.00 226 ALA A N 1
ATOM 1739 C CA . ALA A 1 226 ? 37.726 1.489 -63.042 1.00 59.00 226 ALA A CA 1
ATOM 1740 C C . ALA A 1 226 ? 37.972 2.224 -61.718 1.00 59.00 226 ALA A C 1
ATOM 1742 O O . ALA A 1 226 ? 37.157 2.176 -60.797 1.00 59.00 226 ALA A O 1
ATOM 1743 N N . LYS A 1 227 ? 39.096 2.949 -61.627 1.00 66.31 227 LYS A N 1
ATOM 1744 C CA . LYS A 1 227 ? 39.330 3.927 -60.555 1.00 66.31 227 LYS A CA 1
ATOM 1745 C C . LYS A 1 227 ? 38.139 4.889 -60.500 1.00 66.31 227 LYS A C 1
ATOM 1747 O O . LYS A 1 227 ? 38.019 5.770 -61.350 1.00 66.31 227 LYS A O 1
ATOM 1752 N N . LEU A 1 228 ? 37.271 4.712 -59.503 1.00 64.06 228 LEU A N 1
ATOM 1753 C CA . LEU A 1 228 ? 36.217 5.665 -59.172 1.00 64.06 228 LEU A CA 1
ATOM 1754 C C . LEU A 1 228 ? 36.842 7.052 -59.045 1.00 64.06 228 LEU A C 1
ATOM 1756 O O . LEU A 1 228 ? 37.830 7.234 -58.330 1.00 64.06 228 LEU A O 1
ATOM 1760 N N . SER A 1 229 ? 36.263 8.024 -59.747 1.00 79.50 229 SER A N 1
ATOM 1761 C CA . SER A 1 229 ? 36.658 9.419 -59.589 1.00 79.50 229 SER A CA 1
ATOM 1762 C C . SER A 1 229 ? 36.539 9.815 -58.115 1.00 79.50 229 SER A C 1
ATOM 1764 O O . SER A 1 229 ? 35.593 9.411 -57.432 1.00 79.50 229 SER A O 1
ATOM 1766 N N . SER A 1 230 ? 37.473 10.630 -57.623 1.00 78.31 230 SER A N 1
ATOM 1767 C CA . SER A 1 230 ? 37.456 11.156 -56.251 1.00 78.31 230 SER A CA 1
ATOM 1768 C C . SER A 1 230 ? 36.117 11.815 -55.894 1.00 78.31 230 SER A C 1
ATOM 1770 O O . SER A 1 230 ? 35.654 11.699 -54.761 1.00 78.31 230 SER A O 1
ATOM 1772 N N . ALA A 1 231 ? 35.446 12.428 -56.875 1.00 76.50 231 ALA A N 1
ATOM 1773 C CA . ALA A 1 231 ? 34.112 13.003 -56.717 1.00 76.50 231 ALA A CA 1
ATOM 1774 C C . ALA A 1 231 ? 33.048 11.957 -56.326 1.00 76.50 231 ALA A C 1
ATOM 1776 O O . ALA A 1 231 ? 32.247 12.203 -55.429 1.00 76.50 231 ALA A O 1
ATOM 1777 N N . MET A 1 232 ? 33.074 10.768 -56.935 1.00 76.69 232 MET A N 1
ATOM 1778 C CA . MET A 1 232 ? 32.119 9.692 -56.633 1.00 76.69 232 MET A CA 1
ATOM 1779 C C . MET A 1 232 ? 32.390 9.057 -55.265 1.00 76.69 232 MET A C 1
ATOM 1781 O O . MET A 1 232 ? 31.461 8.665 -54.561 1.00 76.69 232 MET A O 1
ATOM 1785 N N . GLN A 1 233 ? 33.662 8.980 -54.858 1.00 75.31 233 GLN A N 1
ATOM 1786 C CA . GLN A 1 233 ? 34.031 8.527 -53.515 1.00 75.31 233 GLN A CA 1
ATOM 1787 C C . GLN A 1 233 ? 33.531 9.500 -52.438 1.00 75.31 233 GLN A C 1
ATOM 1789 O O . GLN A 1 233 ? 32.980 9.058 -51.429 1.00 75.31 233 GLN A O 1
ATOM 1794 N N . LEU A 1 234 ? 33.671 10.810 -52.671 1.00 75.25 234 LEU A N 1
ATOM 1795 C CA . LEU A 1 234 ? 33.150 11.851 -51.781 1.00 75.25 234 LEU A CA 1
ATOM 1796 C C . LEU A 1 234 ? 31.620 11.825 -51.694 1.00 75.25 234 LEU A C 1
ATOM 1798 O O . LEU A 1 234 ? 31.083 11.878 -50.592 1.00 75.25 234 LEU A O 1
ATOM 1802 N N . GLU A 1 235 ? 30.916 11.684 -52.821 1.00 80.44 235 GLU A N 1
ATOM 1803 C CA . GLU A 1 235 ? 29.451 11.569 -52.825 1.00 80.44 235 GLU A CA 1
ATOM 1804 C C . GLU A 1 235 ? 28.981 10.333 -52.044 1.00 80.44 235 GLU A C 1
ATOM 1806 O O . GLU A 1 235 ? 28.050 10.402 -51.240 1.00 80.44 235 GLU A O 1
ATOM 1811 N N . ARG A 1 236 ? 29.659 9.193 -52.220 1.00 73.38 236 ARG A N 1
ATOM 1812 C CA . ARG A 1 236 ? 29.354 7.974 -51.467 1.00 73.38 236 ARG A CA 1
ATOM 1813 C C . ARG A 1 236 ? 29.604 8.150 -49.970 1.00 73.38 236 ARG A C 1
ATOM 1815 O O . ARG A 1 236 ? 28.798 7.687 -49.166 1.00 73.38 236 ARG A O 1
ATOM 1822 N N . LEU A 1 237 ? 30.697 8.811 -49.590 1.00 74.94 237 LEU A N 1
ATOM 1823 C CA . LEU A 1 237 ? 30.989 9.120 -48.191 1.00 74.94 237 LEU A CA 1
ATOM 1824 C C . LEU A 1 237 ? 29.918 10.039 -47.590 1.00 74.94 237 LEU A C 1
ATOM 1826 O O . LEU A 1 237 ? 29.471 9.781 -46.476 1.00 74.94 237 LEU A O 1
ATOM 1830 N N . ALA A 1 238 ? 29.461 11.043 -48.342 1.00 78.12 238 ALA A N 1
ATOM 1831 C CA . ALA A 1 238 ? 28.372 11.922 -47.927 1.00 78.12 238 ALA A CA 1
ATOM 1832 C C . ALA A 1 238 ? 27.074 11.135 -47.677 1.00 78.12 238 ALA A C 1
ATOM 1834 O O . ALA A 1 238 ? 26.500 11.250 -46.599 1.00 78.12 238 ALA A O 1
ATOM 1835 N N . LYS A 1 239 ? 26.674 10.241 -48.595 1.00 79.69 239 LYS A N 1
ATOM 1836 C CA . LYS A 1 239 ? 25.487 9.379 -48.415 1.00 79.69 239 LYS A CA 1
ATOM 1837 C C . LYS A 1 239 ? 25.605 8.446 -47.205 1.00 79.69 239 LYS A C 1
ATOM 1839 O O . LYS A 1 239 ? 24.636 8.257 -46.475 1.00 79.69 239 LYS A O 1
ATOM 1844 N N . MET A 1 240 ? 26.786 7.869 -46.960 1.00 74.38 240 MET A N 1
ATOM 1845 C CA . MET A 1 240 ? 27.023 7.039 -45.768 1.00 74.38 240 MET A CA 1
ATOM 1846 C C . MET A 1 240 ? 26.945 7.865 -44.477 1.00 74.38 240 MET A C 1
ATOM 1848 O O . MET A 1 240 ? 26.360 7.406 -43.498 1.00 74.38 240 MET A O 1
ATOM 1852 N N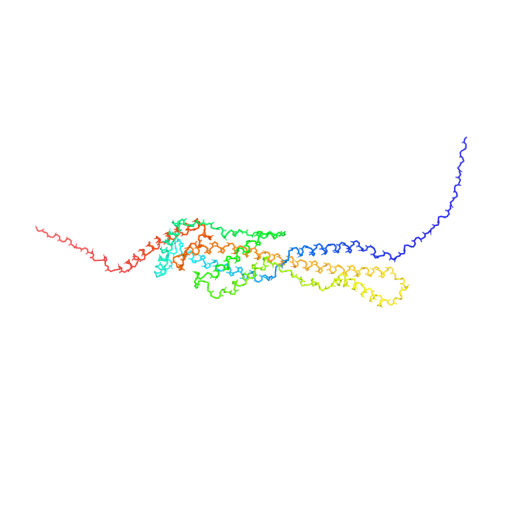 . ALA A 1 241 ? 27.491 9.083 -44.480 1.00 75.56 241 ALA A N 1
ATOM 1853 C CA . ALA A 1 241 ? 27.403 10.000 -43.349 1.00 75.56 241 ALA A CA 1
ATOM 1854 C C . ALA A 1 241 ? 25.953 10.437 -43.076 1.00 75.56 241 ALA A C 1
ATOM 1856 O O . ALA A 1 241 ? 25.536 10.452 -41.921 1.00 75.56 241 ALA A O 1
ATOM 1857 N N . GLU A 1 242 ? 25.165 10.721 -44.117 1.00 80.19 242 GLU A N 1
ATOM 1858 C CA . GLU A 1 242 ? 23.734 11.031 -44.004 1.00 80.19 242 GLU A CA 1
ATOM 1859 C C . GLU A 1 242 ? 22.933 9.855 -43.431 1.00 80.19 242 GLU A C 1
ATOM 1861 O O . GLU A 1 242 ? 22.139 10.042 -42.509 1.00 80.19 242 GLU A O 1
ATOM 1866 N N . ALA A 1 243 ? 23.169 8.632 -43.919 1.00 75.12 243 ALA A N 1
ATOM 1867 C CA . ALA A 1 243 ? 22.508 7.432 -43.406 1.00 75.12 243 ALA A CA 1
ATOM 1868 C C . ALA A 1 243 ? 22.854 7.168 -41.930 1.00 75.12 243 ALA A C 1
ATOM 1870 O O . ALA A 1 243 ? 21.969 6.847 -41.134 1.00 75.12 243 ALA A O 1
ATOM 1871 N N . LEU A 1 244 ? 24.123 7.351 -41.549 1.00 74.75 244 LEU A N 1
ATOM 1872 C CA . LEU A 1 244 ? 24.564 7.238 -40.160 1.00 74.75 244 LEU A CA 1
ATOM 1873 C C . LEU A 1 244 ? 23.930 8.326 -39.284 1.00 74.75 244 LEU A C 1
ATOM 1875 O O . LEU A 1 244 ? 23.438 8.023 -38.203 1.00 74.75 244 LEU A O 1
ATOM 1879 N N . ALA A 1 245 ? 23.879 9.573 -39.757 1.00 78.88 245 ALA A N 1
ATOM 1880 C CA . ALA A 1 245 ? 23.230 10.667 -39.042 1.00 78.88 245 ALA A CA 1
ATOM 1881 C C . ALA A 1 245 ? 21.731 10.400 -38.828 1.00 78.88 245 ALA A C 1
ATOM 1883 O O . ALA A 1 245 ? 21.221 10.615 -37.728 1.00 78.88 245 ALA A O 1
ATOM 1884 N N . ALA A 1 246 ? 21.033 9.874 -39.840 1.00 78.81 246 ALA A N 1
ATOM 1885 C CA . ALA A 1 246 ? 19.630 9.485 -39.731 1.00 78.81 246 ALA A CA 1
ATOM 1886 C C . ALA A 1 246 ? 19.419 8.339 -38.724 1.00 78.81 246 ALA A C 1
ATOM 1888 O O . ALA A 1 246 ? 18.485 8.398 -37.922 1.00 78.81 246 ALA A O 1
ATOM 1889 N N . ALA A 1 247 ? 20.296 7.328 -38.723 1.00 74.12 247 ALA A N 1
ATOM 1890 C CA . ALA A 1 247 ? 20.269 6.243 -37.741 1.00 74.12 247 ALA A CA 1
ATOM 1891 C C . ALA A 1 247 ? 20.505 6.767 -36.314 1.00 74.12 247 ALA A C 1
ATOM 1893 O O . ALA A 1 247 ? 19.695 6.504 -35.430 1.00 74.12 247 ALA A O 1
ATOM 1894 N N . CYS A 1 248 ? 21.529 7.602 -36.112 1.00 74.69 248 CYS A N 1
ATOM 1895 C CA . CYS A 1 248 ? 21.806 8.245 -34.826 1.00 74.69 248 CYS A CA 1
ATOM 1896 C C . CYS A 1 248 ? 20.633 9.107 -34.343 1.00 74.69 248 CYS A C 1
ATOM 1898 O O . CYS A 1 248 ? 20.319 9.107 -33.156 1.00 74.69 248 CYS A O 1
ATOM 1900 N N . HIS A 1 249 ? 19.963 9.834 -35.244 1.00 78.00 249 HIS A N 1
ATOM 1901 C CA . HIS A 1 249 ? 18.786 10.623 -34.885 1.00 78.00 249 HIS A CA 1
ATOM 1902 C C . HIS A 1 249 ? 17.622 9.728 -34.446 1.00 78.00 249 HIS A C 1
ATOM 1904 O O . HIS A 1 249 ? 17.005 9.988 -33.414 1.00 78.00 249 HIS A O 1
ATOM 1910 N N . LYS A 1 250 ? 17.353 8.641 -35.181 1.00 80.31 250 LYS A N 1
ATOM 1911 C CA . LYS A 1 250 ? 16.331 7.657 -34.809 1.00 80.31 250 LYS A CA 1
ATOM 1912 C C . LYS A 1 250 ? 16.627 7.040 -33.440 1.00 80.31 250 LYS A C 1
ATOM 1914 O O . LYS A 1 250 ? 15.738 7.015 -32.591 1.00 80.31 250 LYS A O 1
ATOM 1919 N N . ASP A 1 251 ? 17.866 6.629 -33.196 1.00 74.50 251 ASP A N 1
ATOM 1920 C CA . ASP A 1 251 ? 18.287 6.061 -31.913 1.00 74.50 251 ASP A CA 1
ATOM 1921 C C . ASP A 1 251 ? 18.171 7.083 -30.776 1.00 74.50 251 ASP A C 1
ATOM 1923 O O . ASP A 1 251 ? 17.658 6.758 -29.707 1.00 74.50 251 ASP A O 1
ATOM 1927 N N . ALA A 1 252 ? 18.550 8.343 -31.014 1.00 77.44 252 ALA A N 1
ATOM 1928 C CA . ALA A 1 252 ? 18.378 9.421 -30.044 1.00 77.44 252 ALA A CA 1
ATOM 1929 C C . ALA A 1 252 ? 16.897 9.659 -29.700 1.00 77.44 252 ALA A C 1
ATOM 1931 O O . ALA A 1 252 ? 16.558 9.817 -28.528 1.00 77.44 252 ALA A O 1
ATOM 1932 N N . THR A 1 253 ? 15.999 9.639 -30.694 1.00 84.06 253 THR A N 1
ATOM 1933 C CA . THR A 1 253 ? 14.551 9.770 -30.447 1.00 84.06 253 THR A CA 1
ATOM 1934 C C . THR A 1 253 ? 13.975 8.574 -29.691 1.00 84.06 253 THR A C 1
ATOM 1936 O O . THR A 1 253 ? 13.198 8.769 -28.759 1.00 84.06 253 THR A O 1
ATOM 1939 N N . ALA A 1 254 ? 14.386 7.349 -30.035 1.00 79.12 254 ALA A N 1
ATOM 1940 C CA . ALA A 1 254 ? 13.960 6.136 -29.342 1.00 79.12 254 ALA A CA 1
ATOM 1941 C C . ALA A 1 254 ? 14.448 6.128 -27.886 1.00 79.12 254 ALA A C 1
ATOM 1943 O O . ALA A 1 254 ? 13.684 5.807 -26.978 1.00 79.12 254 ALA A O 1
ATOM 1944 N N . ARG A 1 255 ? 15.693 6.558 -27.651 1.00 75.88 255 ARG A N 1
ATOM 1945 C CA . ARG A 1 255 ? 16.255 6.728 -26.309 1.00 75.88 255 ARG A CA 1
ATOM 1946 C C . ARG A 1 255 ? 15.474 7.757 -25.496 1.00 75.88 255 ARG A C 1
ATOM 1948 O O . ARG A 1 255 ? 15.095 7.457 -24.371 1.00 75.88 255 ARG A O 1
ATOM 1955 N N . ALA A 1 256 ? 15.183 8.926 -26.065 1.00 82.00 256 ALA A N 1
ATOM 1956 C CA . ALA A 1 256 ? 14.409 9.959 -25.377 1.00 82.00 256 ALA A CA 1
ATOM 1957 C C . ALA A 1 256 ? 12.996 9.473 -24.996 1.00 82.00 256 ALA A C 1
ATOM 1959 O O . ALA A 1 256 ? 12.517 9.753 -23.898 1.00 82.00 256 ALA A O 1
ATOM 1960 N N . GLN A 1 257 ? 12.337 8.704 -25.871 1.00 82.50 257 GLN A N 1
ATOM 1961 C CA . GLN A 1 257 ? 11.041 8.084 -25.572 1.00 82.50 257 GLN A CA 1
ATOM 1962 C C . GLN A 1 257 ? 11.149 7.040 -24.455 1.00 82.50 257 GLN A C 1
ATOM 1964 O O . GLN A 1 257 ? 10.344 7.060 -23.526 1.00 82.50 257 GLN A O 1
ATOM 1969 N N . ALA A 1 258 ? 12.158 6.167 -24.506 1.00 78.94 258 ALA A N 1
ATOM 1970 C CA . ALA A 1 258 ? 12.401 5.170 -23.467 1.00 78.94 258 ALA A CA 1
ATOM 1971 C C . ALA A 1 258 ? 12.695 5.820 -22.103 1.00 78.94 258 ALA A C 1
ATOM 1973 O O . ALA A 1 258 ? 12.161 5.381 -21.086 1.00 78.94 258 ALA A O 1
ATOM 1974 N N . GLU A 1 259 ? 13.484 6.898 -22.076 1.00 80.62 259 GLU A N 1
ATOM 1975 C CA . GLU A 1 259 ? 13.760 7.684 -20.868 1.00 80.62 259 GLU A CA 1
ATOM 1976 C C . GLU A 1 259 ? 12.476 8.318 -20.305 1.00 80.62 259 GLU A C 1
ATOM 1978 O O . GLU A 1 259 ? 12.222 8.226 -19.103 1.00 80.62 259 GLU A O 1
ATOM 1983 N N . GLN A 1 260 ? 11.616 8.883 -21.161 1.00 86.69 260 GLN A N 1
ATOM 1984 C CA . GLN A 1 260 ? 10.326 9.447 -20.750 1.00 86.69 260 GLN A CA 1
ATOM 1985 C C . GLN A 1 260 ? 9.367 8.378 -20.192 1.00 86.69 260 GLN A C 1
ATOM 1987 O O . GLN A 1 260 ? 8.677 8.607 -19.194 1.00 86.69 260 GLN A O 1
ATOM 1992 N N . GLU A 1 261 ? 9.297 7.206 -20.826 1.00 84.75 261 GLU A N 1
ATOM 1993 C CA . GLU A 1 261 ? 8.484 6.086 -20.345 1.00 84.75 261 GLU A CA 1
ATOM 1994 C C . GLU A 1 261 ? 8.996 5.542 -19.010 1.00 84.75 261 GLU A C 1
ATOM 1996 O O . GLU A 1 261 ? 8.192 5.272 -18.112 1.00 84.75 261 GLU A O 1
ATOM 2001 N N . LEU A 1 262 ? 10.317 5.425 -18.858 1.00 83.00 262 LEU A N 1
ATOM 2002 C CA . LEU A 1 262 ? 10.949 5.026 -17.607 1.00 83.00 262 LEU A CA 1
ATOM 2003 C C . LEU A 1 262 ? 10.634 6.029 -16.495 1.00 83.00 262 LEU A C 1
ATOM 2005 O O . LEU A 1 262 ? 10.184 5.622 -15.427 1.00 83.00 262 LEU A O 1
ATOM 2009 N N . GLU A 1 263 ? 10.781 7.331 -16.748 1.00 85.44 263 GLU A N 1
ATOM 2010 C CA . GLU A 1 263 ? 10.449 8.372 -15.769 1.00 85.44 263 GLU A CA 1
ATOM 2011 C C . GLU A 1 263 ? 8.979 8.276 -15.327 1.00 85.44 263 GLU A C 1
ATOM 2013 O O . GLU A 1 263 ? 8.663 8.322 -14.133 1.00 85.44 263 GLU A O 1
ATOM 2018 N N . LYS A 1 264 ? 8.065 8.067 -16.284 1.00 89.62 264 LYS A N 1
ATOM 2019 C CA . LYS A 1 264 ? 6.644 7.853 -15.995 1.00 89.62 264 LYS A CA 1
ATOM 2020 C C . LYS A 1 264 ? 6.424 6.616 -15.121 1.00 89.62 264 LYS A C 1
ATOM 2022 O O . LYS A 1 264 ? 5.661 6.698 -14.158 1.00 89.62 264 LYS A O 1
ATOM 2027 N N . LYS A 1 265 ? 7.077 5.489 -15.425 1.00 87.31 265 LYS A N 1
ATOM 2028 C CA . LYS A 1 265 ? 6.993 4.264 -14.611 1.00 87.31 265 LYS A CA 1
ATOM 2029 C C . LYS A 1 265 ? 7.531 4.486 -13.200 1.00 87.31 265 LYS A C 1
ATOM 2031 O O . LYS A 1 265 ? 6.846 4.127 -12.249 1.00 87.31 265 LYS A O 1
ATOM 2036 N N . MET A 1 266 ? 8.686 5.134 -13.052 1.00 84.88 266 MET A N 1
ATOM 2037 C CA . MET A 1 266 ? 9.283 5.434 -11.744 1.00 84.88 266 MET A CA 1
ATOM 2038 C C . MET A 1 266 ? 8.368 6.308 -10.885 1.00 84.88 266 MET A C 1
ATOM 2040 O O . MET A 1 266 ? 8.188 6.044 -9.698 1.00 84.88 266 MET A O 1
ATOM 2044 N N . ARG A 1 267 ? 7.708 7.303 -11.489 1.00 89.62 267 ARG A N 1
ATOM 2045 C CA . ARG A 1 267 ? 6.718 8.134 -10.791 1.00 89.62 267 ARG A CA 1
ATOM 2046 C C . ARG A 1 267 ? 5.524 7.319 -10.286 1.00 89.62 267 ARG A C 1
ATOM 2048 O O . ARG A 1 267 ? 5.056 7.551 -9.175 1.00 89.62 267 ARG A O 1
ATOM 2055 N N . LEU A 1 268 ? 5.032 6.375 -11.089 1.00 91.44 268 LEU A N 1
ATOM 2056 C CA . LEU A 1 268 ? 3.937 5.486 -10.690 1.00 91.44 268 LEU A CA 1
ATOM 2057 C C . LEU A 1 268 ? 4.371 4.509 -9.592 1.00 91.44 268 LEU A C 1
ATOM 2059 O O . LEU A 1 268 ? 3.627 4.321 -8.636 1.00 91.44 268 LEU A O 1
ATOM 2063 N N . LEU A 1 269 ? 5.578 3.944 -9.687 1.00 87.56 269 LEU A N 1
ATOM 2064 C CA . LEU A 1 269 ? 6.139 3.065 -8.657 1.00 87.56 269 LEU A CA 1
ATOM 2065 C C . LEU A 1 269 ? 6.334 3.781 -7.327 1.00 87.56 269 LEU A C 1
ATOM 2067 O O . LEU A 1 269 ? 6.056 3.199 -6.284 1.00 87.56 269 LEU A O 1
ATOM 2071 N N . LYS A 1 270 ? 6.732 5.054 -7.351 1.00 88.75 270 LYS A N 1
ATOM 2072 C CA . LYS A 1 270 ? 6.766 5.875 -6.141 1.00 88.75 270 LYS A CA 1
ATOM 2073 C C . LYS A 1 270 ? 5.382 5.967 -5.489 1.00 88.75 270 LYS A C 1
ATOM 2075 O O . LYS A 1 270 ? 5.251 5.683 -4.305 1.00 88.75 270 LYS A O 1
ATOM 2080 N N . GLY A 1 271 ? 4.346 6.281 -6.269 1.00 91.19 271 GLY A N 1
ATOM 2081 C CA . GLY A 1 271 ? 2.970 6.322 -5.759 1.00 91.19 271 GLY A CA 1
ATOM 2082 C C . GLY A 1 271 ? 2.461 4.964 -5.258 1.00 91.19 271 GLY A C 1
ATOM 2083 O O . GLY A 1 271 ? 1.664 4.917 -4.321 1.00 91.19 271 GLY A O 1
ATOM 2084 N N . PHE A 1 272 ? 2.933 3.869 -5.858 1.00 90.12 272 PHE A N 1
ATOM 2085 C CA . PHE A 1 272 ? 2.672 2.509 -5.397 1.00 90.12 272 PHE A CA 1
ATOM 2086 C C . PHE A 1 272 ? 3.363 2.217 -4.056 1.00 90.12 272 PHE A C 1
ATOM 2088 O O . PHE A 1 272 ? 2.708 1.710 -3.152 1.00 90.12 272 PHE A O 1
ATOM 2095 N N . ALA A 1 273 ? 4.642 2.578 -3.888 1.00 87.00 273 ALA A N 1
ATOM 2096 C CA . ALA A 1 273 ? 5.358 2.438 -2.614 1.00 87.00 273 ALA A CA 1
ATOM 2097 C C . ALA A 1 273 ? 4.705 3.230 -1.481 1.00 87.00 273 ALA A C 1
ATOM 2099 O O . ALA A 1 273 ? 4.543 2.689 -0.392 1.00 87.00 273 ALA A O 1
ATOM 2100 N N . GLU A 1 274 ? 4.288 4.469 -1.745 1.00 89.75 274 GLU A N 1
ATOM 2101 C CA . GLU A 1 274 ? 3.527 5.273 -0.782 1.00 89.75 274 GLU A CA 1
ATOM 2102 C C . GLU A 1 274 ? 2.245 4.536 -0.359 1.00 89.75 274 GLU A C 1
ATOM 2104 O O . GLU A 1 274 ? 2.005 4.335 0.827 1.00 89.75 274 GLU A O 1
ATOM 2109 N N . ALA A 1 275 ? 1.469 4.020 -1.320 1.00 90.94 275 ALA A N 1
ATOM 2110 C CA . ALA A 1 275 ? 0.259 3.260 -1.007 1.00 90.94 275 ALA A CA 1
ATOM 2111 C C . ALA A 1 275 ? 0.548 1.966 -0.220 1.00 90.94 275 ALA A C 1
ATOM 2113 O O . ALA A 1 275 ? -0.201 1.626 0.691 1.00 90.94 275 ALA A O 1
ATOM 2114 N N . MET A 1 276 ? 1.623 1.241 -0.546 1.00 86.56 276 MET A N 1
ATOM 2115 C CA . MET A 1 276 ? 2.031 0.046 0.204 1.00 86.56 276 MET A CA 1
ATOM 2116 C C . MET A 1 276 ? 2.459 0.364 1.634 1.00 86.56 276 MET A C 1
ATOM 2118 O O . MET A 1 276 ? 2.256 -0.466 2.512 1.00 86.56 276 MET A O 1
ATOM 2122 N N . HIS A 1 277 ? 3.053 1.532 1.869 1.00 87.75 277 HIS A N 1
ATOM 2123 C CA . HIS A 1 277 ? 3.437 1.967 3.205 1.00 87.75 277 HIS A CA 1
ATOM 2124 C C . HIS A 1 277 ? 2.206 2.266 4.077 1.00 87.75 277 HIS A C 1
ATOM 2126 O O . HIS A 1 277 ? 2.157 1.864 5.239 1.00 87.75 277 HIS A O 1
ATOM 2132 N N . ASP A 1 278 ? 1.183 2.902 3.503 1.00 90.50 278 ASP A N 1
ATOM 2133 C CA . ASP A 1 278 ? -0.021 3.298 4.243 1.00 90.50 278 ASP A CA 1
ATOM 2134 C C . ASP A 1 278 ? -0.909 2.097 4.615 1.00 90.50 278 ASP A C 1
ATOM 2136 O O . ASP A 1 278 ? -1.556 2.079 5.667 1.00 90.50 278 ASP A O 1
ATOM 2140 N N . VAL A 1 279 ? -0.937 1.065 3.761 1.00 88.75 279 VAL A N 1
ATOM 2141 C CA . VAL A 1 279 ? -1.827 -0.096 3.917 1.00 88.75 279 VAL A CA 1
ATOM 2142 C C . VAL A 1 279 ? -1.639 -0.809 5.262 1.00 88.75 279 VAL A C 1
ATOM 2144 O O . VAL A 1 279 ? -2.638 -0.959 5.967 1.00 88.75 279 VAL A O 1
ATOM 2147 N N . PRO A 1 280 ? -0.431 -1.243 5.680 1.00 87.44 280 PRO A N 1
ATOM 2148 C CA . PRO A 1 280 ? -0.246 -1.916 6.958 1.00 87.44 280 PRO A CA 1
ATOM 2149 C C . PRO A 1 280 ? -0.675 -1.065 8.148 1.00 87.44 280 PRO A C 1
ATOM 2151 O O . PRO A 1 280 ? -1.330 -1.578 9.052 1.00 87.44 280 PRO A O 1
ATOM 2154 N N . GLU A 1 281 ? -0.347 0.227 8.149 1.00 89.50 281 GLU A N 1
ATOM 2155 C CA . GLU A 1 281 ? -0.678 1.126 9.254 1.00 89.50 281 GLU A CA 1
ATOM 2156 C C . GLU A 1 281 ? -2.195 1.276 9.422 1.00 89.50 281 GLU A C 1
ATOM 2158 O O . GLU A 1 281 ? -2.742 1.096 10.517 1.00 89.50 281 GLU A O 1
ATOM 2163 N N . VAL A 1 282 ? -2.898 1.554 8.324 1.00 90.94 282 VAL A N 1
ATOM 2164 C CA . VAL A 1 282 ? -4.354 1.707 8.334 1.00 90.94 282 VAL A CA 1
ATOM 2165 C C . VAL A 1 282 ? -5.041 0.382 8.641 1.00 90.94 282 VAL A C 1
ATOM 2167 O O . VAL A 1 282 ? -5.992 0.351 9.425 1.00 90.94 282 VAL A O 1
ATOM 2170 N N . LEU A 1 283 ? -4.535 -0.724 8.097 1.00 87.81 283 LEU A N 1
ATOM 2171 C CA . LEU A 1 283 ? -5.092 -2.049 8.329 1.00 87.81 283 LEU A CA 1
ATOM 2172 C C . LEU A 1 283 ? -4.962 -2.473 9.803 1.00 87.81 283 LEU A C 1
ATOM 2174 O O . LEU A 1 283 ? -5.924 -2.985 10.379 1.00 87.81 283 LEU A O 1
ATOM 2178 N N . ARG A 1 284 ? -3.817 -2.211 10.451 1.00 89.75 284 ARG A N 1
ATOM 2179 C CA . ARG A 1 284 ? -3.621 -2.466 11.890 1.00 89.75 284 ARG A CA 1
ATOM 2180 C C . ARG A 1 284 ? -4.621 -1.688 12.735 1.00 89.75 284 ARG A C 1
ATOM 2182 O O . ARG A 1 284 ? -5.323 -2.283 13.555 1.00 89.75 284 ARG A O 1
ATOM 2189 N N . ARG A 1 285 ? -4.748 -0.377 12.495 1.00 92.62 285 ARG A N 1
ATOM 2190 C CA . ARG A 1 285 ? -5.738 0.481 13.173 1.00 92.62 285 ARG A CA 1
ATOM 2191 C C . ARG A 1 285 ? -7.159 -0.040 12.968 1.00 92.62 285 ARG A C 1
ATOM 2193 O O . ARG A 1 285 ? -7.920 -0.165 13.930 1.00 92.62 285 ARG A O 1
ATOM 2200 N N . PHE A 1 286 ? -7.494 -0.406 11.734 1.00 90.19 286 PHE A N 1
ATOM 2201 C CA . PHE A 1 286 ? -8.789 -0.973 11.385 1.00 90.19 286 PHE A CA 1
ATOM 2202 C C . PHE A 1 286 ? -9.071 -2.269 12.159 1.00 90.19 286 PHE A C 1
ATOM 2204 O O . PHE A 1 286 ? -10.144 -2.405 12.749 1.00 90.19 286 PHE A O 1
ATOM 2211 N N . PHE A 1 287 ? -8.116 -3.200 12.242 1.00 88.44 287 PHE A N 1
ATOM 2212 C CA . PHE A 1 287 ? -8.304 -4.435 13.009 1.00 88.44 287 PHE A CA 1
ATOM 2213 C C . PHE A 1 287 ? -8.423 -4.216 14.501 1.00 88.44 287 PHE A C 1
ATOM 2215 O O . PHE A 1 287 ? -9.264 -4.856 15.129 1.00 88.44 287 PHE A O 1
ATOM 2222 N N . LEU A 1 288 ? -7.641 -3.302 15.068 1.00 92.44 288 LEU A N 1
ATOM 2223 C CA . LEU A 1 288 ? -7.747 -2.973 16.483 1.00 92.44 288 LEU A CA 1
ATOM 2224 C C . LEU A 1 288 ? -9.144 -2.447 16.814 1.00 92.44 288 LEU A C 1
ATOM 2226 O O . LEU A 1 288 ? -9.755 -2.957 17.749 1.00 92.44 288 LEU A O 1
ATOM 2230 N N . ILE A 1 289 ? -9.688 -1.534 15.996 1.00 92.19 289 ILE A N 1
ATOM 2231 C CA . ILE A 1 289 ? -11.062 -1.004 16.119 1.00 92.19 289 ILE A CA 1
ATOM 2232 C C . ILE A 1 289 ? -12.118 -2.103 15.949 1.00 92.19 289 ILE A C 1
ATOM 2234 O O . ILE A 1 289 ? -13.217 -2.020 16.496 1.00 92.19 289 ILE A O 1
ATOM 2238 N N . ARG A 1 290 ? -11.805 -3.145 15.180 1.00 89.44 290 ARG A N 1
ATOM 2239 C CA . ARG A 1 290 ? -12.713 -4.263 14.919 1.00 89.44 290 ARG A CA 1
ATOM 2240 C C . ARG A 1 290 ? -12.462 -5.487 15.784 1.00 89.44 290 ARG A C 1
ATOM 2242 O O . ARG A 1 290 ? -13.173 -6.475 15.602 1.00 89.44 290 ARG A O 1
ATOM 2249 N N . SER A 1 291 ? -11.532 -5.435 16.733 1.00 90.75 291 SER A N 1
ATOM 2250 C CA . SER A 1 291 ? -11.145 -6.598 17.536 1.00 90.75 291 SER A CA 1
ATOM 2251 C C . SER A 1 291 ? -12.321 -7.205 18.306 1.00 90.75 291 SER A C 1
ATOM 2253 O O . SER A 1 291 ? -12.412 -8.425 18.413 1.00 90.75 291 SER A O 1
ATOM 2255 N N . GLY A 1 292 ? -13.310 -6.393 18.700 1.00 88.31 292 GLY A N 1
ATOM 2256 C CA . GLY A 1 292 ? -14.559 -6.870 19.302 1.00 88.31 292 GLY A CA 1
ATOM 2257 C C . GLY A 1 292 ? -15.465 -7.704 18.384 1.00 88.31 292 GLY A C 1
ATOM 2258 O O . GLY A 1 292 ? -16.370 -8.384 18.857 1.00 88.31 292 GLY A O 1
ATOM 2259 N N . SER A 1 293 ? -15.248 -7.663 17.066 1.00 87.25 293 SER A N 1
ATOM 2260 C CA . SER A 1 293 ? -15.986 -8.458 16.071 1.00 87.25 293 SER A CA 1
ATOM 2261 C C . SER A 1 293 ? -15.245 -9.720 15.618 1.00 87.25 293 SER A C 1
ATOM 2263 O O . SER A 1 293 ? -15.830 -10.534 14.900 1.00 87.25 293 SER A O 1
ATOM 2265 N N . ILE A 1 294 ? -13.967 -9.875 15.974 1.00 84.50 294 ILE A N 1
ATOM 2266 C CA . ILE A 1 294 ? -13.130 -10.976 15.491 1.00 84.50 294 ILE A CA 1
ATOM 2267 C C . ILE A 1 294 ? -13.441 -12.239 16.299 1.00 84.50 294 ILE A C 1
ATOM 2269 O O . ILE A 1 294 ? -13.371 -12.255 17.526 1.00 84.50 294 ILE A O 1
ATOM 2273 N N . LYS A 1 295 ? -13.779 -13.328 15.600 1.00 81.75 295 LYS A N 1
ATOM 2274 C CA . LYS A 1 295 ? -13.963 -14.654 16.204 1.00 81.75 295 LYS A CA 1
ATOM 2275 C C . LYS A 1 295 ? -12.626 -15.395 16.164 1.00 81.75 295 LYS A C 1
ATOM 2277 O O . LYS A 1 295 ? -12.286 -15.970 15.136 1.00 81.75 295 LYS A O 1
ATOM 2282 N N . GLY A 1 296 ? -11.864 -15.377 17.255 1.00 82.69 296 GLY A N 1
ATOM 2283 C CA . GLY A 1 296 ? -10.573 -16.068 17.327 1.00 82.69 296 GLY A CA 1
ATOM 2284 C C . GLY A 1 296 ? -9.675 -15.549 18.444 1.00 82.69 296 GLY A C 1
ATOM 2285 O O . GLY A 1 296 ? -10.078 -14.681 19.216 1.00 82.69 296 GLY A O 1
ATOM 2286 N N . SER A 1 297 ? -8.462 -16.098 18.528 1.00 85.31 297 SER A N 1
ATOM 2287 C CA . SER A 1 297 ? -7.430 -15.559 19.415 1.00 85.31 297 SER A CA 1
ATOM 2288 C C . SER A 1 297 ? -6.866 -14.270 18.822 1.00 85.31 297 SER A C 1
ATOM 2290 O O . SER A 1 297 ? -6.426 -14.255 17.677 1.00 85.31 297 SER A O 1
ATOM 2292 N N . LEU A 1 298 ? -6.861 -13.197 19.612 1.00 87.81 298 LEU A N 1
ATOM 2293 C CA . LEU A 1 298 ? -6.239 -11.921 19.246 1.00 87.81 298 LEU A CA 1
ATOM 2294 C C . LEU A 1 298 ? -4.719 -11.919 19.485 1.00 87.81 298 LEU A C 1
ATOM 2296 O O . LEU A 1 298 ? -4.060 -10.921 19.212 1.00 87.81 298 LEU A O 1
ATOM 2300 N N . GLU A 1 299 ? -4.145 -13.016 19.987 1.00 88.94 299 GLU A N 1
ATOM 2301 C CA . GLU A 1 299 ? -2.705 -13.107 20.255 1.00 88.94 299 GLU A CA 1
ATOM 2302 C C . GLU A 1 299 ? -1.853 -12.925 19.000 1.00 88.94 299 GLU A C 1
ATOM 2304 O O . GLU A 1 299 ? -0.780 -12.336 19.083 1.00 88.94 299 GLU A O 1
ATOM 2309 N N . GLU A 1 300 ? -2.326 -13.397 17.843 1.00 86.25 300 GLU A N 1
ATOM 2310 C CA . GLU A 1 300 ? -1.618 -13.227 16.569 1.00 86.25 300 GLU A CA 1
ATOM 2311 C C . GLU A 1 300 ? -1.469 -11.742 16.216 1.00 86.25 300 GLU A C 1
ATOM 2313 O O . GLU A 1 300 ? -0.441 -11.337 15.681 1.00 86.25 300 GLU A O 1
ATOM 2318 N N . LEU A 1 301 ? -2.434 -10.899 16.606 1.00 86.56 301 LEU A N 1
ATOM 2319 C CA . LEU A 1 301 ? -2.400 -9.459 16.344 1.00 86.56 301 LEU A CA 1
ATOM 2320 C C . LEU A 1 301 ? -1.225 -8.763 17.051 1.00 86.56 301 LEU A C 1
ATOM 2322 O O . LEU A 1 301 ? -0.707 -7.778 16.531 1.00 86.56 301 LEU A O 1
ATOM 2326 N N . LYS A 1 302 ? -0.755 -9.288 18.192 1.00 91.44 302 LYS A N 1
ATOM 2327 C CA . LYS A 1 302 ? 0.384 -8.721 18.942 1.00 91.44 302 LYS A CA 1
ATOM 2328 C C . LYS A 1 302 ? 1.711 -8.798 18.188 1.00 91.44 302 LYS A C 1
ATOM 2330 O O . LYS A 1 302 ? 2.610 -8.004 18.449 1.00 91.44 302 LYS A O 1
ATOM 2335 N N . GLU A 1 303 ? 1.846 -9.745 17.265 1.00 89.69 303 GLU A N 1
ATOM 2336 C CA . GLU A 1 303 ? 3.055 -9.878 16.444 1.00 89.69 303 GLU A CA 1
ATOM 2337 C C . GLU A 1 303 ? 3.118 -8.807 15.344 1.00 89.69 303 GLU A C 1
ATOM 2339 O O . GLU A 1 303 ? 4.194 -8.488 14.837 1.00 89.69 303 GLU A O 1
ATOM 2344 N N . TRP A 1 304 ? 1.959 -8.246 14.989 1.00 86.81 304 TRP A N 1
ATOM 2345 C CA . TRP A 1 304 ? 1.805 -7.275 13.910 1.00 86.81 304 TRP A CA 1
ATOM 2346 C C . TRP A 1 304 ? 1.635 -5.843 14.409 1.00 86.81 304 TRP A C 1
ATOM 2348 O O . TRP A 1 304 ? 1.944 -4.921 13.669 1.00 86.81 304 TRP A O 1
ATOM 2358 N N . VAL A 1 305 ? 1.147 -5.653 15.634 1.00 90.19 305 VAL A N 1
ATOM 2359 C CA . VAL A 1 305 ? 0.802 -4.349 16.213 1.00 90.19 305 VAL A CA 1
ATOM 2360 C C . VAL A 1 305 ? 1.784 -3.976 17.319 1.00 90.19 305 VAL A C 1
ATOM 2362 O O . VAL A 1 305 ? 2.187 -4.834 18.107 1.00 90.19 305 VAL A O 1
ATOM 2365 N N . THR A 1 306 ? 2.151 -2.697 17.408 1.00 93.00 306 THR A N 1
ATOM 2366 C CA . THR A 1 306 ? 2.932 -2.187 18.546 1.00 93.00 306 THR A CA 1
ATOM 2367 C C . THR A 1 306 ? 2.030 -1.868 19.736 1.00 93.00 306 THR A C 1
ATOM 2369 O O . THR A 1 306 ? 0.828 -1.626 19.598 1.00 93.00 306 THR A O 1
ATOM 2372 N N . LYS A 1 307 ? 2.592 -1.851 20.948 1.00 94.31 307 LYS A N 1
ATOM 2373 C CA . LYS A 1 307 ? 1.798 -1.523 22.138 1.00 94.31 307 LYS A CA 1
ATOM 2374 C C . LYS A 1 307 ? 1.221 -0.107 22.032 1.00 94.31 307 LYS A C 1
ATOM 2376 O O . LYS A 1 307 ? 0.071 0.118 22.390 1.00 94.31 307 LYS A O 1
ATOM 2381 N N . GLU A 1 308 ? 2.007 0.817 21.496 1.00 95.19 308 GLU A N 1
ATOM 2382 C CA . GLU A 1 308 ? 1.663 2.223 21.319 1.00 95.19 308 GLU A CA 1
ATOM 2383 C C . GLU A 1 308 ? 0.462 2.393 20.380 1.00 95.19 308 GLU A C 1
ATOM 2385 O O . GLU A 1 308 ? -0.449 3.164 20.677 1.00 95.19 308 GLU A O 1
ATOM 2390 N N . GLU A 1 309 ? 0.415 1.636 19.278 1.00 94.25 309 GLU A N 1
ATOM 2391 C CA . GLU A 1 309 ? -0.732 1.615 18.364 1.00 94.25 309 GLU A CA 1
ATOM 2392 C C . GLU A 1 309 ? -1.997 1.088 19.056 1.00 94.25 309 GLU A C 1
ATOM 2394 O O . GLU A 1 309 ? -3.076 1.670 18.916 1.00 94.25 309 GLU A O 1
ATOM 2399 N N . ALA A 1 310 ? -1.872 0.002 19.828 1.00 95.25 310 ALA A N 1
ATOM 2400 C CA . ALA A 1 310 ? -2.987 -0.571 20.577 1.00 95.25 310 ALA A CA 1
ATOM 2401 C C . ALA A 1 310 ? -3.518 0.393 21.653 1.00 95.25 310 ALA A C 1
ATOM 2403 O O . ALA A 1 310 ? -4.733 0.582 21.751 1.00 95.25 310 ALA A O 1
ATOM 2404 N N . ASP A 1 311 ? -2.627 1.040 22.408 1.00 95.81 311 ASP A N 1
ATOM 2405 C CA . ASP A 1 311 ? -2.971 2.046 23.418 1.00 95.81 311 ASP A CA 1
ATOM 2406 C C . ASP A 1 311 ? -3.658 3.266 22.774 1.00 95.81 311 ASP A C 1
ATOM 2408 O O . ASP A 1 311 ? -4.681 3.741 23.275 1.00 95.81 311 ASP A O 1
ATOM 2412 N N . ALA A 1 312 ? -3.160 3.740 21.625 1.00 95.81 312 ALA A N 1
ATOM 2413 C CA . ALA A 1 312 ? -3.750 4.862 20.896 1.00 95.81 312 ALA A CA 1
ATOM 2414 C C . ALA A 1 312 ? -5.173 4.553 20.401 1.00 95.81 312 ALA A C 1
ATOM 2416 O O . ALA A 1 312 ? -6.084 5.370 20.564 1.00 95.81 312 ALA A O 1
ATOM 2417 N N . VAL A 1 313 ? -5.394 3.363 19.831 1.00 95.62 313 VAL A N 1
ATOM 2418 C CA . VAL A 1 313 ? -6.738 2.939 19.410 1.00 95.62 313 VAL A CA 1
ATOM 2419 C C . VAL A 1 313 ? -7.657 2.757 20.616 1.00 95.62 313 VAL A C 1
ATOM 2421 O O . VAL A 1 313 ? -8.812 3.174 20.560 1.00 95.62 313 VAL A O 1
ATOM 2424 N N . HIS A 1 314 ? -7.159 2.187 21.714 1.00 95.69 314 HIS A N 1
ATOM 2425 C CA . HIS A 1 314 ? -7.935 2.038 22.941 1.00 95.69 314 HIS A CA 1
ATOM 2426 C C . HIS A 1 314 ? -8.417 3.397 23.468 1.00 95.69 314 HIS A C 1
ATOM 2428 O O . HIS A 1 314 ? -9.609 3.571 23.710 1.00 95.69 314 HIS A O 1
ATOM 2434 N N . MET A 1 315 ? -7.525 4.389 23.560 1.00 95.19 315 MET A N 1
ATOM 2435 C CA . MET A 1 315 ? -7.877 5.750 23.976 1.00 95.19 315 MET A CA 1
ATOM 2436 C C . MET A 1 315 ? -8.933 6.377 23.056 1.00 95.19 315 MET A C 1
ATOM 2438 O O . MET A 1 315 ? -9.933 6.903 23.540 1.00 95.19 315 MET A O 1
ATOM 2442 N N . LYS A 1 316 ? -8.771 6.238 21.733 1.00 95.19 316 LYS A N 1
ATOM 2443 C CA . LYS A 1 316 ? -9.744 6.729 20.745 1.00 95.19 316 LYS A CA 1
ATOM 2444 C C . LYS A 1 316 ? -11.143 6.127 20.945 1.00 95.19 316 LYS A C 1
ATOM 2446 O O . LYS A 1 316 ? -12.146 6.828 20.826 1.00 95.19 316 LYS A O 1
ATOM 2451 N N . LEU A 1 317 ? -11.228 4.829 21.242 1.00 94.38 317 LEU A N 1
ATOM 2452 C CA . LEU A 1 317 ? -12.504 4.142 21.470 1.00 94.38 317 LEU A CA 1
ATOM 2453 C C . LEU A 1 317 ? -13.182 4.580 22.773 1.00 94.38 317 LEU A C 1
ATOM 2455 O O . LEU A 1 317 ? -14.411 4.676 22.813 1.00 94.38 317 LEU A O 1
ATOM 2459 N N . GLU A 1 318 ? -12.403 4.858 23.820 1.00 94.12 318 GLU A N 1
ATOM 2460 C CA . GLU A 1 318 ? -12.920 5.390 25.084 1.00 94.12 318 GLU A CA 1
ATOM 2461 C C . GLU A 1 318 ? -13.482 6.806 24.903 1.00 94.12 318 GLU A C 1
ATOM 2463 O O . GLU A 1 318 ? -14.618 7.056 25.302 1.00 94.12 318 GLU A O 1
ATOM 2468 N N . GLU A 1 319 ? -12.757 7.688 24.206 1.00 94.56 319 GLU A N 1
ATOM 2469 C CA . GLU A 1 319 ? -13.240 9.033 23.863 1.00 94.56 319 GLU A CA 1
ATOM 2470 C C . GLU A 1 319 ? -14.553 8.977 23.070 1.00 94.56 319 GLU A C 1
ATOM 2472 O O . GLU A 1 319 ? -15.538 9.626 23.429 1.00 94.56 319 GLU A O 1
ATOM 2477 N N . PHE A 1 320 ? -14.613 8.136 22.031 1.00 95.06 320 PHE A N 1
ATOM 2478 C CA . PHE A 1 320 ? -15.840 7.934 21.260 1.00 95.06 320 PHE A CA 1
ATOM 2479 C C . PHE A 1 320 ? -17.001 7.439 22.128 1.00 95.06 320 PHE A C 1
ATOM 2481 O O . PHE A 1 320 ? -18.149 7.844 21.933 1.00 95.06 320 PHE A O 1
ATOM 2488 N N . ARG A 1 321 ? -16.738 6.538 23.081 1.00 93.88 321 ARG A N 1
ATOM 2489 C CA . ARG A 1 321 ? -17.777 5.983 23.954 1.00 93.88 321 ARG A CA 1
ATOM 2490 C C . ARG A 1 321 ? -18.416 7.065 24.819 1.00 93.88 321 ARG A C 1
ATOM 2492 O O . ARG A 1 321 ? -19.641 7.027 24.996 1.00 93.88 321 ARG A O 1
ATOM 2499 N N . ASP A 1 322 ? -17.599 7.965 25.350 1.00 94.38 322 ASP A N 1
ATOM 2500 C CA . ASP A 1 322 ? -18.037 9.057 26.212 1.00 94.38 322 ASP A CA 1
ATOM 2501 C C . ASP A 1 322 ? -18.847 10.077 25.393 1.00 94.38 322 ASP A C 1
ATOM 2503 O O . ASP A 1 322 ? -19.989 10.376 25.746 1.00 94.38 322 ASP A O 1
ATOM 2507 N N . GLU A 1 323 ? -18.365 10.466 24.208 1.00 93.81 323 GLU A N 1
ATOM 2508 C CA . GLU A 1 323 ? -19.107 11.340 23.285 1.00 93.81 323 GLU A CA 1
ATOM 2509 C C . GLU A 1 323 ? -20.435 10.733 22.820 1.00 93.81 323 GLU A C 1
ATOM 2511 O O . GLU A 1 323 ? -21.468 11.403 22.787 1.00 93.81 323 GLU A O 1
ATOM 2516 N N . ALA A 1 324 ? -20.447 9.440 22.490 1.00 93.44 324 ALA A N 1
ATOM 2517 C CA . ALA A 1 324 ? -21.667 8.743 22.105 1.00 93.44 324 ALA A CA 1
ATOM 2518 C C . ALA A 1 324 ? -22.683 8.697 23.258 1.00 93.44 324 ALA A C 1
ATOM 2520 O O . ALA A 1 324 ? -23.893 8.707 23.024 1.00 93.44 324 ALA A O 1
ATOM 2521 N N . ALA A 1 325 ? -22.222 8.625 24.511 1.00 93.00 325 ALA A N 1
ATOM 2522 C CA . ALA A 1 325 ? -23.099 8.698 25.674 1.00 93.00 325 ALA A CA 1
ATOM 2523 C C . ALA A 1 325 ? -23.686 10.107 25.848 1.00 93.00 325 ALA A C 1
ATOM 2525 O O . ALA A 1 325 ? -24.898 10.227 26.047 1.00 93.00 325 ALA A O 1
ATOM 2526 N N . GLU A 1 326 ? -22.865 11.148 25.712 1.00 94.62 326 GLU A N 1
ATOM 2527 C CA . GLU A 1 326 ? -23.302 12.547 25.760 1.00 94.62 326 GLU A CA 1
ATOM 2528 C C . GLU A 1 326 ? -24.322 12.865 24.661 1.00 94.62 326 GLU A C 1
ATOM 2530 O O . GLU A 1 326 ? -25.413 13.362 24.951 1.00 94.62 326 GLU A O 1
ATOM 2535 N N . GLU A 1 327 ? -24.038 12.496 23.409 1.00 95.44 327 GLU A N 1
ATOM 2536 C CA . GLU A 1 327 ? -24.940 12.748 22.281 1.00 95.44 327 GLU A CA 1
ATOM 2537 C C . GLU A 1 327 ? -26.288 12.037 22.470 1.00 95.44 327 GLU A C 1
ATOM 2539 O O . GLU A 1 327 ? -27.343 12.614 22.201 1.00 95.44 327 GLU A O 1
ATOM 2544 N N . ARG A 1 328 ? -26.303 10.817 23.026 1.00 93.94 328 ARG A N 1
ATOM 2545 C CA . ARG A 1 328 ? -27.562 10.129 23.369 1.00 93.94 328 ARG A CA 1
ATOM 2546 C C . ARG A 1 328 ? -28.386 10.894 24.404 1.00 93.94 328 ARG A C 1
ATOM 2548 O O . ARG A 1 328 ? -29.616 10.886 24.319 1.00 93.94 328 ARG A O 1
ATOM 2555 N N . VAL A 1 329 ? -27.746 11.529 25.387 1.00 95.50 329 VAL A N 1
ATOM 2556 C CA . VAL A 1 329 ? -28.439 12.374 26.373 1.00 95.50 329 VAL A CA 1
ATOM 2557 C C . VAL A 1 329 ? -28.984 13.629 25.696 1.00 95.50 329 VAL A C 1
ATOM 2559 O O . VAL A 1 329 ? -30.166 13.936 25.858 1.00 95.50 329 VAL A O 1
ATOM 2562 N N . LEU A 1 330 ? -28.177 14.303 24.872 1.00 95.19 330 LEU A N 1
ATOM 2563 C CA . LEU A 1 330 ? -28.596 15.495 24.129 1.00 95.19 330 LEU A CA 1
ATOM 2564 C C . LEU A 1 330 ? -29.792 15.217 23.216 1.00 95.19 330 LEU A C 1
ATOM 2566 O O . LEU A 1 330 ? -30.740 16.001 23.197 1.00 95.19 330 LEU A O 1
ATOM 2570 N N . ARG A 1 331 ? -29.804 14.084 22.504 1.00 93.81 331 ARG A N 1
ATOM 2571 C CA . ARG A 1 331 ? -30.942 13.679 21.663 1.00 93.81 331 ARG A CA 1
ATOM 2572 C C . ARG A 1 331 ? -32.220 13.508 22.471 1.00 93.81 331 ARG A C 1
ATOM 2574 O O . ARG A 1 331 ? -33.246 14.062 22.092 1.00 93.81 331 ARG A O 1
ATOM 2581 N N . ARG A 1 332 ? -32.155 12.835 23.625 1.00 93.50 332 ARG A N 1
ATOM 2582 C CA . ARG A 1 332 ? -33.314 12.684 24.522 1.00 93.50 332 ARG A CA 1
ATOM 2583 C C . ARG A 1 332 ? -33.844 14.031 25.004 1.00 93.50 332 ARG A C 1
ATOM 2585 O O . ARG A 1 332 ? -35.054 14.236 24.985 1.00 93.50 332 ARG A O 1
ATOM 2592 N N . LEU A 1 333 ? -32.955 14.950 25.385 1.00 93.62 333 LEU A N 1
ATOM 2593 C CA . LEU A 1 333 ? -33.336 16.302 25.801 1.00 93.62 333 LEU A CA 1
ATOM 2594 C C . LEU A 1 333 ? -33.980 17.091 24.652 1.00 93.62 333 LEU A C 1
ATOM 2596 O O . LEU A 1 333 ? -35.000 17.746 24.861 1.00 93.62 333 LEU A O 1
ATOM 2600 N N . ARG A 1 334 ? -33.448 16.991 23.424 1.00 92.88 334 ARG A N 1
ATOM 2601 C CA . ARG A 1 334 ? -34.055 17.613 22.232 1.00 92.88 334 ARG A CA 1
ATOM 2602 C C . ARG A 1 334 ? -35.453 17.053 21.969 1.00 92.88 334 ARG A C 1
ATOM 2604 O O . ARG A 1 334 ? -36.375 17.839 21.764 1.00 92.88 334 ARG A O 1
ATOM 2611 N N . THR A 1 335 ? -35.635 15.734 22.025 1.00 91.94 335 THR A N 1
ATOM 2612 C CA . THR A 1 335 ? -36.950 15.099 21.834 1.00 91.94 335 THR A CA 1
ATOM 2613 C C . THR A 1 335 ? -37.946 15.511 22.923 1.00 91.94 335 THR A C 1
ATOM 2615 O O . THR A 1 335 ? -39.095 15.814 22.611 1.00 91.94 335 THR A O 1
ATOM 2618 N N . GLN A 1 336 ? -37.514 15.590 24.187 1.00 91.06 336 GLN A N 1
ATOM 2619 C CA . GLN A 1 336 ? -38.356 16.052 25.298 1.00 91.06 336 GLN A CA 1
ATOM 2620 C C . GLN A 1 336 ? -38.748 17.529 25.160 1.00 91.06 336 GLN A C 1
ATOM 2622 O O . GLN A 1 336 ? -39.904 17.875 25.390 1.00 91.06 336 GLN A O 1
ATOM 2627 N N . SER A 1 337 ? -37.814 18.385 24.738 1.00 87.94 337 SER A N 1
ATOM 2628 C CA . SER A 1 337 ? -38.058 19.817 24.535 1.00 87.94 337 SER A CA 1
ATOM 2629 C C . SER A 1 337 ? -39.099 20.080 23.438 1.00 87.94 337 SER A C 1
ATOM 2631 O O . SER A 1 337 ? -40.024 20.861 23.640 1.00 87.94 337 SER A O 1
ATOM 2633 N N . HIS A 1 338 ? -39.032 19.359 22.312 1.00 81.75 338 HIS A N 1
ATOM 2634 C CA . HIS A 1 338 ? -39.988 19.540 21.210 1.00 81.75 338 HIS A CA 1
ATOM 2635 C C . HIS A 1 338 ? -41.370 18.933 21.504 1.00 81.75 338 HIS A C 1
ATOM 2637 O O . HIS A 1 338 ? -42.380 19.464 21.047 1.00 81.75 338 HIS A O 1
ATOM 2643 N N . GLY A 1 339 ? -41.433 17.850 22.288 1.00 70.56 339 GLY A N 1
ATOM 2644 C CA . GLY A 1 339 ? -42.695 17.232 22.713 1.00 70.56 339 GLY A CA 1
ATOM 2645 C C . GLY A 1 339 ? -43.405 17.963 23.859 1.00 70.56 339 GLY A C 1
ATOM 2646 O O . GLY A 1 339 ? -44.580 17.709 24.110 1.00 70.56 339 GLY A O 1
ATOM 2647 N N . SER A 1 340 ? -42.723 18.883 24.547 1.00 65.38 340 SER A N 1
ATOM 2648 C CA . SER A 1 340 ? -43.256 19.634 25.689 1.00 65.38 340 SER A CA 1
ATOM 2649 C C . SER A 1 340 ? -43.722 21.043 25.300 1.00 65.38 340 SER A C 1
ATOM 2651 O O . SER A 1 340 ? -43.489 22.007 26.025 1.00 65.38 340 SER A O 1
ATOM 2653 N N . THR A 1 341 ? -44.423 21.180 24.176 1.00 57.34 341 THR A N 1
ATOM 2654 C CA . THR A 1 341 ? -45.122 22.428 23.811 1.00 57.34 341 THR A CA 1
ATOM 2655 C C . THR A 1 341 ? -46.436 22.636 24.578 1.00 57.34 341 THR A C 1
ATOM 2657 O O . THR A 1 341 ? -47.074 23.662 24.397 1.00 57.34 341 THR A O 1
ATOM 2660 N N . GLY A 1 342 ? -46.854 21.698 25.442 1.00 56.16 342 GLY A N 1
ATOM 2661 C CA . GLY A 1 342 ? -48.212 21.696 26.004 1.00 56.16 342 GLY A CA 1
ATOM 2662 C C . GLY A 1 342 ? -48.372 21.698 27.526 1.00 56.16 342 GLY A C 1
ATOM 2663 O O . GLY A 1 342 ? -49.501 21.549 27.976 1.00 56.16 342 GLY A O 1
ATOM 2664 N N . SER A 1 343 ? -47.321 21.811 28.350 1.00 53.28 343 SER A N 1
ATOM 2665 C CA . SER A 1 343 ? -47.507 21.629 29.807 1.00 53.28 343 SER A CA 1
ATOM 2666 C C . SER A 1 343 ? -46.591 22.464 30.707 1.00 53.28 343 SER A C 1
ATOM 2668 O O . SER A 1 343 ? -46.210 22.014 31.784 1.00 53.28 343 SER A O 1
ATOM 2670 N N . TRP A 1 344 ? -46.256 23.689 30.301 1.00 58.69 344 TRP A N 1
ATOM 2671 C CA . TRP A 1 344 ? -45.752 24.709 31.238 1.00 58.69 344 TRP A CA 1
ATOM 2672 C C . TRP A 1 344 ? -46.648 25.959 31.312 1.00 58.69 344 TRP A C 1
ATOM 2674 O O . TRP A 1 344 ? -46.408 26.823 32.146 1.00 58.69 344 TRP A O 1
ATOM 2684 N N . GLU A 1 345 ? -47.734 26.034 30.530 1.00 55.31 345 GLU A N 1
ATOM 2685 C CA . GLU A 1 345 ? -48.690 27.159 30.576 1.00 55.31 345 GLU A CA 1
ATOM 2686 C C . GLU A 1 345 ? -49.758 27.051 31.686 1.00 55.31 345 GLU A C 1
ATOM 2688 O O . GLU A 1 345 ? -50.529 27.984 31.890 1.00 55.31 345 GLU A O 1
ATOM 2693 N N . ALA A 1 346 ? -49.796 25.968 32.471 1.00 55.94 346 ALA A N 1
ATOM 2694 C CA . ALA A 1 346 ? -50.825 25.760 33.502 1.00 55.94 346 ALA A CA 1
ATOM 2695 C C . ALA A 1 346 ? -50.387 26.112 34.941 1.00 55.94 346 ALA A C 1
ATOM 2697 O O . ALA A 1 346 ? -50.913 25.552 35.899 1.00 55.94 346 ALA A O 1
ATOM 2698 N N . ILE A 1 347 ? -49.449 27.050 35.113 1.00 58.31 347 ILE A N 1
ATOM 2699 C CA . ILE A 1 347 ? -49.254 27.760 36.395 1.00 58.31 347 ILE A CA 1
ATOM 2700 C C . ILE A 1 347 ? -49.433 29.266 36.150 1.00 58.31 347 ILE A C 1
ATOM 2702 O O . ILE A 1 347 ? -48.629 30.108 36.538 1.00 58.31 347 ILE A O 1
ATOM 2706 N N . SER A 1 348 ? -50.508 29.611 35.440 1.00 53.66 348 SER A N 1
ATOM 2707 C CA . SER A 1 348 ? -51.071 30.954 35.467 1.00 53.66 348 SER A CA 1
ATOM 2708 C C . SER A 1 348 ? -51.829 31.116 36.785 1.00 53.66 348 SER A C 1
ATOM 2710 O O . SER A 1 348 ? -52.904 30.552 36.964 1.00 53.66 348 SER A O 1
ATOM 2712 N N . LEU A 1 349 ? -51.197 31.845 37.707 1.00 54.03 349 LEU A N 1
ATOM 2713 C CA . LEU A 1 349 ? -51.825 32.798 38.626 1.00 54.03 349 LEU A CA 1
ATOM 2714 C C . LEU A 1 349 ? -53.104 32.312 39.328 1.00 54.03 349 LEU A C 1
ATOM 2716 O O . LEU A 1 349 ? -54.217 32.563 38.874 1.00 54.03 349 LEU A O 1
ATOM 2720 N N . VAL A 1 350 ? -52.938 31.728 40.518 1.00 59.59 350 VAL A N 1
ATOM 2721 C CA . VAL A 1 350 ? -53.986 31.808 41.545 1.00 59.59 350 VAL A CA 1
ATOM 2722 C C . VAL A 1 350 ? -54.130 33.294 41.911 1.00 59.59 350 VAL A C 1
ATOM 2724 O O . VAL A 1 350 ? -53.145 33.879 42.374 1.00 59.59 350 VAL A O 1
ATOM 2727 N N . PRO A 1 351 ? -55.293 33.937 41.694 1.00 57.75 351 PRO A N 1
ATOM 2728 C CA . PRO A 1 351 ? -55.532 35.284 42.185 1.00 57.75 351 PRO A CA 1
ATOM 2729 C C . PRO A 1 351 ? -55.561 35.220 43.710 1.00 57.75 351 PRO A C 1
ATOM 2731 O O . PRO A 1 351 ? -56.338 34.472 44.301 1.00 57.75 351 PRO A O 1
ATOM 2734 N N . SER A 1 352 ? -54.672 35.977 44.342 1.00 64.75 352 SER A N 1
ATOM 2735 C CA . SER A 1 352 ? -54.680 36.204 45.782 1.00 64.75 352 SER A CA 1
ATOM 2736 C C . SER A 1 352 ? -55.789 37.202 46.118 1.00 64.75 352 SER A C 1
ATOM 2738 O O . SER A 1 352 ? -55.500 38.357 46.420 1.00 64.75 352 SER A O 1
ATOM 2740 N N . ASP A 1 353 ? -57.047 36.765 46.056 1.00 62.00 353 ASP A N 1
ATOM 2741 C CA . ASP A 1 353 ? -58.159 37.502 46.658 1.00 62.00 353 ASP A CA 1
ATOM 2742 C C . ASP A 1 353 ? -58.143 37.243 48.167 1.00 62.00 353 ASP A C 1
ATOM 2744 O O . ASP A 1 353 ? -58.745 36.300 48.681 1.00 62.00 353 ASP A O 1
ATOM 2748 N N . ALA A 1 354 ? -57.377 38.075 48.872 1.00 62.47 354 ALA A N 1
ATOM 2749 C CA . ALA A 1 354 ? -57.507 38.260 50.307 1.00 62.47 354 ALA A CA 1
ATOM 2750 C C . ALA A 1 354 ? -58.526 39.382 50.546 1.00 62.47 354 ALA A C 1
ATOM 2752 O O . ALA A 1 354 ? -58.161 40.548 50.687 1.00 62.47 354 ALA A O 1
ATOM 2753 N N . ASP A 1 355 ? -59.802 39.004 50.549 1.00 65.81 355 ASP A N 1
ATOM 2754 C CA . ASP A 1 355 ? -60.857 39.723 51.260 1.00 65.81 355 ASP A CA 1
ATOM 2755 C C . ASP A 1 355 ? -60.867 39.174 52.693 1.00 65.81 355 ASP A C 1
ATOM 2757 O O . ASP A 1 355 ? -61.165 37.997 52.896 1.00 65.81 355 ASP A O 1
ATOM 2761 N N . GLU A 1 356 ? -60.559 40.003 53.690 1.00 50.94 356 GLU A N 1
ATOM 2762 C CA . GLU A 1 356 ? -61.060 39.777 55.048 1.00 50.94 356 GLU A CA 1
ATOM 2763 C C . GLU A 1 356 ? -61.514 41.104 55.698 1.00 50.94 356 GLU A C 1
ATOM 2765 O O . GLU A 1 356 ? -60.867 42.135 55.486 1.00 50.94 356 GLU A O 1
ATOM 2770 N N . PRO A 1 357 ? -62.647 41.077 56.435 1.00 62.75 357 PRO A N 1
ATOM 2771 C CA . PRO A 1 357 ? -63.355 42.230 57.006 1.00 62.75 357 PRO A CA 1
ATOM 2772 C C . PRO A 1 357 ? -62.776 42.806 58.308 1.00 62.75 357 PRO A C 1
ATOM 2774 O O . PRO A 1 357 ? -62.104 42.069 59.066 1.00 62.75 357 PRO A O 1
#

pLDDT: mean 75.38, std 16.4, range [39.25, 95.81]

Foldseek 3Di:
DDDDDDDDDDDDDPPPVPPPPPPPPVVVCVVVVVVVVVVVVVVVVLCVVDPDFPDDLVLLQLLLVVLVVVLVVLVVVLCCLFPPNLQPDDPVVLVVLLVLLVLLLVLLVVLLPDPPDAQDLVLQPLDQDDDDPPDPDVSVLVSLVSLLVVLVCVVVPCQCPCVPPVVCVVSSVSSSVSSVRSNPVDRDQPPVNPPPVPVPVCVVLVVCCVVVVVVVVVVVVDDPPDDDDPVVVVVVVVVNVVVVVVVVVVVVVVVVVVVVSVVSSSVSVSSSSVSSVSNLLSVLLSCSSRVSVGDDDCNVSSHNDHSVSSVVSSVSSVSSSVVSVVVVVVVVVVVVVVVPPDPPVPPPDDDPPPDDD

Secondary structure (DSSP, 8-state):
---PPPPPP------------TT-TTGGGHHHHHHHHHHHHHHHHHHHHSPPPS--HHHHHHHHHHHHHHHHHHHHHHHTTSTTGGGGS-HHHHHHHHHHHHHHHHHHHHHHH--SS----GGG--------TT---HHHHHHHHHHHHHHHHHHH-GGGGGGS-GGGHHHHHHHHHHHHHHHS---PPPTT---S--HHHHHHHHHHHHHHHHHHHHTTT--TTS---HHHHHHHHHHHHHHHHHHHHHHHHHHHHHHHHHHHHHHHHHHHHHHHHHHHHHHHHHHHHHGGG--S-GGGHHHHS-HHHHHHHHHHHHHHHHHHHHHHHHHHHHHHHHH-SSSSS------------

Organism: Polarella glacialis (NCBI:txid89957)

Radius of gyration: 41.46 Å; chains: 1; bounding box: 158×59×122 Å